Protein AF-A0A497LS64-F1 (afdb_monomer)

Sequence (265 aa):
MMPRNLCGFKYYPGNETEVCILFGLLMPYLGEELKKLGYEGSEIYFDEFRGSFPDCTLIVDGKPLKVEFELYTSNFVEHGHPPEDCDLIICWKQDRPLDKVKVLELYEIVKRMPNIIEKHEPKRSIRTWDIQEFLRFIDEKLPSVEIEMIRRFFENLKKNPNLEIWSARGKLPVLTLHFTKQDFHSLWIEATAKGITAGIAYYNVNVKSPQPYLPEKKIEAIRKFLKEPTKLWHYIKAKNTEELLHKLKKIIEIIEMPTDKLDVC

Radius of gyration: 24.65 Å; Cα contacts (8 Å, |Δi|>4): 422; chains: 1; bounding box: 48×44×66 Å

Foldseek 3Di:
DDPFDPAAAQEADDWQVVLVVLCVVCLVPCQVVVVVVVANSPDWDWPDADCDVLRGWIQGVNDTFRERTGQEPVVCVVVPPDLVSGAEYEYCDYPDDDDRHHYHHCVVVCVVVVSNYNDHHHPAPQDWADPVNQLVVCVVQDDPVLSVVVVVLVVVQVVDPQWDWATDTDSFGKIWIQRNVLRDTFWMWGQDSAHIWIKGAQWDPSDDPTDGSAPVLLVLLLCVVQVDDPDRMDIRDDPHSVRRSVSVVVNVVSRPDDSVPRPPD

Mean predicted aligned error: 10.62 Å

Solvent-accessible surface area (backbone atoms only — not comparable to full-atom values): 15242 Å² total; per-residue (Å²): 130,85,73,88,73,83,69,71,37,70,32,43,71,86,43,36,73,47,33,54,53,50,47,64,76,42,53,95,69,38,28,72,59,35,35,75,74,74,42,80,32,83,40,80,43,81,76,46,79,70,82,46,91,49,27,26,33,34,30,47,69,88,40,82,35,36,26,36,65,26,47,30,48,55,51,50,61,74,73,63,63,65,54,93,68,34,58,32,37,43,22,38,40,76,80,50,94,61,94,77,41,49,74,50,50,46,49,71,55,40,71,79,40,55,66,46,37,76,34,96,43,64,78,64,72,72,39,75,23,46,73,68,58,38,49,50,53,39,66,74,48,46,58,70,71,58,44,52,56,53,50,55,48,55,57,55,46,69,69,38,92,52,43,45,81,40,65,25,75,29,86,49,40,23,38,25,44,32,32,65,87,64,74,33,61,46,39,35,43,34,53,52,79,88,45,63,50,38,33,42,43,51,34,44,78,91,45,92,76,63,45,68,58,55,62,64,72,51,54,50,50,47,35,62,74,69,71,53,79,100,56,58,52,49,70,62,90,56,95,47,58,67,56,38,54,53,51,50,52,54,46,51,51,52,71,71,46,60,76,91,76,58,86,82,125

pLDDT: mean 91.61, std 8.97, range [45.72, 98.38]

Nearest PDB structures (foldseek):
  8q8o-assembly1_A-2  TM=4.575E-01  e=4.240E-01  Pseudomonas aeruginosa UCBPP-PA14
  8q8o-assembly2_B-3  TM=4.071E-01  e=6.838E-01  Pseudomonas aeruginosa UCBPP-PA14
  8p1x-assembly1_AAA  TM=3.073E-01  e=2.629E-01  Staphylococcus epidermidis
  1xjc-assembly1_A  TM=3.752E-01  e=2.005E+00  Geobacillus stearothermophilus
  1i12-assembly2_D  TM=1.896E-01  e=6.240E+00  Saccharomyces cerevisiae

Secondary structure (DSSP, 8-state):
-PPTTSS-BSSB--SHHHHHHHHHHHGGG-HHHHHHTT---S-EEEEEE-SSSS-EEEEETTEEEEEEEEEEHHHHHHTT--GGG-SEEEEEE--S--SSSEEEEHHHHHHT-GGGBSSSSBSS--EEE-HHHHHHHHHHHS-HHHHHHHHHHHHHHHT-TTEEEEEEEESS-EEEEEETTTTEEEEEEEEETTEEEEEEESEETTSSSPEESS-HHHHHHHHHHHT--S-SEEEPP-SSHHHHHHHHHHHHHHHHS-GGG----

Structure (mmCIF, N/CA/C/O backbone):
data_AF-A0A497LS64-F1
#
_entry.id   AF-A0A497LS64-F1
#
loop_
_atom_site.group_PDB
_atom_site.id
_atom_site.type_symbol
_atom_site.label_atom_id
_atom_site.label_alt_id
_atom_site.label_comp_id
_atom_site.label_asym_id
_atom_site.label_entity_id
_atom_site.label_seq_id
_atom_site.pdbx_PDB_ins_code
_atom_site.Cartn_x
_atom_site.Cartn_y
_atom_site.Cartn_z
_atom_site.occupancy
_atom_site.B_iso_or_equiv
_atom_site.auth_seq_id
_atom_site.auth_comp_id
_atom_site.auth_asym_id
_atom_site.auth_atom_id
_atom_site.pdbx_PDB_model_num
ATOM 1 N N . MET A 1 1 ? -10.863 18.512 29.229 1.00 47.97 1 MET A N 1
ATOM 2 C CA . MET A 1 1 ? -10.491 19.24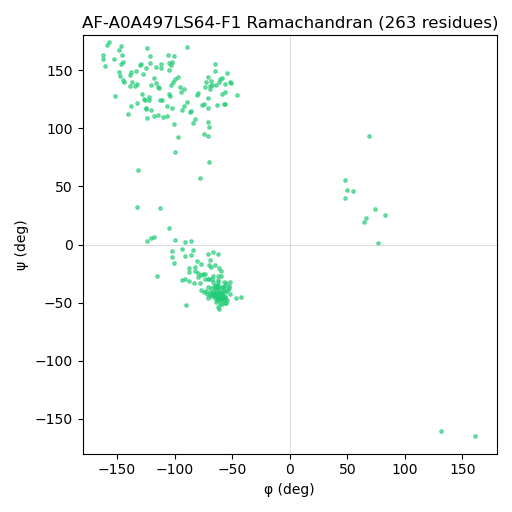1 27.996 1.00 47.97 1 MET A CA 1
ATOM 3 C C . MET A 1 1 ? -9.024 18.939 27.725 1.00 47.97 1 MET A C 1
ATOM 5 O O . MET A 1 1 ? -8.201 19.317 28.547 1.00 47.97 1 MET A O 1
ATOM 9 N N . MET A 1 2 ? -8.703 18.178 26.671 1.00 48.78 2 MET A N 1
ATOM 10 C CA . MET A 1 2 ? -7.306 17.899 26.298 1.00 48.78 2 MET A CA 1
ATOM 11 C C . MET A 1 2 ? -6.580 19.230 26.024 1.00 48.78 2 MET A C 1
ATOM 13 O O . MET A 1 2 ? -7.123 20.055 25.280 1.00 48.78 2 MET A O 1
ATOM 17 N N . PRO A 1 3 ? -5.402 19.485 26.618 1.00 48.69 3 PRO A N 1
ATOM 18 C CA . PRO A 1 3 ? -4.615 20.671 26.300 1.00 48.69 3 PRO A CA 1
ATOM 19 C C . PRO A 1 3 ? -4.234 20.677 24.810 1.00 48.69 3 PRO A C 1
ATOM 21 O O . PRO A 1 3 ? -3.974 19.628 24.222 1.00 48.69 3 PRO A O 1
ATOM 24 N N . ARG A 1 4 ? -4.237 21.861 24.179 1.00 50.50 4 ARG A N 1
ATOM 25 C CA . ARG A 1 4 ? -3.875 22.020 22.759 1.00 50.50 4 ARG A CA 1
ATOM 26 C C . ARG A 1 4 ? -2.460 21.469 22.513 1.00 50.50 4 ARG A C 1
ATOM 28 O O . ARG A 1 4 ? -1.508 21.957 23.109 1.00 50.50 4 ARG A O 1
ATOM 35 N N . ASN A 1 5 ? -2.367 20.486 21.615 1.00 53.84 5 ASN A N 1
ATOM 36 C CA . ASN A 1 5 ? -1.170 19.964 20.940 1.00 53.84 5 ASN A CA 1
ATOM 37 C C . ASN A 1 5 ? 0.057 19.638 21.817 1.00 53.84 5 ASN A C 1
ATOM 39 O O . ASN A 1 5 ? 1.155 20.104 21.524 1.00 53.84 5 ASN A O 1
ATOM 43 N N . LEU A 1 6 ? -0.090 18.797 22.846 1.00 64.69 6 LEU A N 1
ATOM 44 C CA . LEU A 1 6 ? 1.076 18.193 23.520 1.00 64.69 6 LEU A CA 1
ATOM 45 C C . LEU A 1 6 ? 1.493 16.842 22.905 1.00 64.69 6 LEU A C 1
ATOM 47 O O . LEU A 1 6 ? 2.678 16.516 22.915 1.00 64.69 6 LEU A O 1
ATOM 51 N N . CYS A 1 7 ? 0.557 16.071 22.337 1.00 74.06 7 CYS A N 1
ATOM 52 C CA . CYS A 1 7 ? 0.817 14.779 21.690 1.00 74.06 7 CYS A CA 1
ATOM 53 C C . CYS A 1 7 ? -0.327 14.389 20.730 1.00 74.06 7 CYS A C 1
ATOM 55 O O . CYS A 1 7 ? -1.460 14.836 20.901 1.00 74.06 7 CYS A O 1
ATOM 57 N N . GLY A 1 8 ? -0.033 13.581 19.706 1.00 89.38 8 GLY A N 1
ATOM 58 C CA . GLY A 1 8 ? -1.009 13.149 18.700 1.00 89.38 8 GLY A CA 1
ATOM 59 C C . GLY A 1 8 ? -0.352 12.639 17.416 1.00 89.38 8 GLY A C 1
ATOM 60 O O . GLY A 1 8 ? 0.849 12.369 17.374 1.00 89.38 8 GLY A O 1
ATOM 61 N N . PHE A 1 9 ? -1.143 12.525 16.354 1.00 93.00 9 PHE A N 1
ATOM 62 C CA . PHE A 1 9 ? -0.702 12.118 15.024 1.00 93.00 9 PHE A CA 1
ATOM 63 C C . PHE A 1 9 ? -0.522 13.329 14.108 1.00 93.00 9 PHE A C 1
ATOM 65 O O . PHE A 1 9 ? -1.337 14.244 14.098 1.00 93.00 9 PHE A O 1
ATOM 72 N N . LYS A 1 10 ? 0.503 13.311 13.251 1.00 91.81 10 LYS A N 1
ATOM 73 C CA . LYS A 1 10 ? 0.663 14.354 12.224 1.00 91.81 10 LYS A CA 1
ATOM 74 C C . LYS A 1 10 ? -0.335 14.224 11.066 1.00 91.81 10 LYS A C 1
ATOM 76 O O . LYS A 1 10 ? -0.672 15.219 10.448 1.00 91.81 10 LYS A O 1
ATOM 81 N N . TYR A 1 11 ? -0.768 13.005 10.763 1.00 93.38 11 TYR A N 1
ATOM 82 C CA . TYR A 1 11 ? -1.594 12.625 9.611 1.00 93.38 11 TYR A CA 1
ATOM 83 C C . TYR A 1 11 ? -2.524 11.475 10.016 1.00 93.38 11 TYR A C 1
ATOM 85 O O . TYR A 1 11 ? -2.295 10.862 11.061 1.00 93.38 11 TYR A O 1
ATOM 93 N N . TYR A 1 12 ? -3.486 11.097 9.173 1.00 94.56 12 TYR A N 1
ATOM 94 C CA . TYR A 1 12 ? -4.296 9.894 9.405 1.00 94.56 12 TYR A CA 1
ATOM 95 C C . TYR A 1 12 ? -3.446 8.619 9.601 1.00 94.56 12 TYR A C 1
ATOM 97 O O . TYR A 1 12 ? -2.367 8.514 8.995 1.00 94.56 12 TYR A O 1
ATOM 105 N N . PRO A 1 13 ? -3.910 7.650 10.422 1.00 95.12 13 PRO A N 1
ATOM 106 C CA . PRO A 1 13 ? -3.345 6.303 10.454 1.00 95.12 13 PRO A CA 1
ATOM 107 C C . PRO A 1 13 ? -3.288 5.702 9.045 1.00 95.12 13 PRO A C 1
ATOM 109 O O . PRO A 1 13 ? -4.193 5.903 8.236 1.00 95.12 13 PRO A O 1
ATOM 112 N N . GLY A 1 14 ? -2.199 5.007 8.734 1.00 92.31 14 GLY A N 1
ATOM 113 C CA . GLY A 1 14 ? -1.948 4.385 7.433 1.00 92.31 14 GLY A CA 1
ATOM 114 C C . GLY A 1 14 ? -1.661 2.886 7.499 1.00 92.31 14 GLY A C 1
ATOM 115 O O . GLY A 1 14 ? -1.345 2.309 6.463 1.00 92.31 14 GLY A O 1
ATOM 116 N N . ASN A 1 15 ? -1.717 2.278 8.686 1.00 93.06 15 ASN A N 1
ATOM 117 C CA . ASN A 1 15 ? -1.628 0.835 8.932 1.00 93.06 15 ASN A CA 1
ATOM 118 C C . ASN A 1 15 ? -2.256 0.487 10.299 1.00 93.06 15 ASN A C 1
ATOM 120 O O . ASN A 1 15 ? -2.559 1.393 11.076 1.00 93.06 15 ASN A O 1
ATOM 124 N N . GLU A 1 16 ? -2.410 -0.805 10.591 1.00 95.00 16 GLU A N 1
ATOM 125 C CA . GLU A 1 16 ? -2.987 -1.345 11.836 1.00 95.00 16 GLU A CA 1
ATOM 126 C C . GLU A 1 16 ? -2.250 -0.904 13.102 1.00 95.00 16 GLU A C 1
ATOM 128 O O . GLU A 1 16 ? -2.876 -0.434 14.046 1.00 95.00 16 GLU A O 1
ATOM 133 N N . THR A 1 17 ? -0.914 -0.943 13.113 1.00 95.06 17 THR A N 1
ATOM 134 C CA . THR A 1 17 ? -0.117 -0.528 14.283 1.00 95.06 17 THR A CA 1
ATOM 135 C C . THR A 1 17 ? -0.436 0.903 14.718 1.00 95.06 17 THR A C 1
ATOM 137 O O . THR A 1 17 ? -0.506 1.220 15.906 1.00 95.06 17 THR A O 1
ATOM 140 N N . GLU A 1 18 ? -0.645 1.792 13.754 1.00 96.12 18 GLU A N 1
ATOM 141 C CA . GLU A 1 18 ? -1.029 3.172 14.016 1.00 96.12 18 GLU A CA 1
ATOM 142 C C . GLU A 1 18 ? -2.470 3.300 14.529 1.00 96.12 18 GLU A C 1
ATOM 144 O O . GLU A 1 18 ? -2.740 4.208 15.316 1.00 96.12 18 GLU A O 1
ATOM 149 N N . VAL A 1 19 ? -3.374 2.389 14.149 1.00 97.62 19 VAL A N 1
ATOM 150 C CA . VAL A 1 19 ? -4.718 2.278 14.742 1.00 97.62 19 VAL A CA 1
ATOM 151 C C . VAL A 1 19 ? -4.622 1.851 16.205 1.00 97.62 19 VAL A C 1
ATOM 153 O O . VAL A 1 19 ? -5.265 2.483 17.041 1.00 97.62 19 VAL A O 1
ATOM 156 N N . CYS A 1 20 ? -3.764 0.884 16.550 1.00 97.06 20 CYS A N 1
ATOM 157 C CA . CYS A 1 20 ? -3.539 0.472 17.944 1.00 97.06 20 CYS A CA 1
ATOM 158 C C . CYS A 1 20 ? -3.060 1.644 18.817 1.00 97.06 20 CYS A C 1
ATOM 160 O O . CYS A 1 20 ? -3.568 1.870 19.916 1.00 97.06 20 CYS A O 1
ATOM 162 N N . ILE A 1 21 ? -2.102 2.431 18.315 1.00 96.12 21 ILE A N 1
ATOM 163 C CA . ILE A 1 21 ? -1.589 3.618 19.018 1.00 96.12 21 ILE A CA 1
ATOM 164 C C . ILE A 1 21 ? -2.696 4.671 19.176 1.00 96.12 21 ILE A C 1
ATOM 166 O O . ILE A 1 21 ? -2.853 5.246 20.254 1.00 96.12 21 ILE A O 1
ATOM 170 N N . LEU A 1 22 ? -3.474 4.927 18.117 1.00 96.38 22 LEU A N 1
ATOM 171 C CA . LEU A 1 22 ? -4.593 5.867 18.168 1.00 96.38 22 LEU A CA 1
ATOM 172 C C . LEU A 1 22 ? -5.660 5.415 19.171 1.00 96.38 22 LEU A C 1
ATOM 174 O O . LEU A 1 22 ? -6.139 6.239 19.948 1.00 96.38 22 LEU A O 1
ATOM 178 N N . PHE A 1 23 ? -5.997 4.124 19.191 1.00 96.88 23 PHE A N 1
ATOM 179 C CA . PHE A 1 23 ? -6.895 3.545 20.183 1.00 96.88 23 PHE A CA 1
ATOM 180 C C . PHE A 1 23 ? -6.382 3.816 21.594 1.00 96.88 23 PHE A C 1
ATOM 182 O O . PHE A 1 23 ? -7.123 4.387 22.385 1.00 96.88 23 PHE A O 1
ATOM 189 N N . GLY A 1 24 ? -5.109 3.523 21.885 1.00 94.50 24 GLY A N 1
ATOM 190 C CA . GLY A 1 24 ? -4.500 3.792 23.193 1.00 94.50 24 GLY A CA 1
ATOM 191 C C . GLY A 1 24 ? -4.616 5.256 23.637 1.00 94.50 24 GLY A C 1
ATOM 192 O O . GLY A 1 24 ? -4.947 5.530 24.789 1.00 94.50 24 GLY A O 1
ATOM 193 N N . LEU A 1 25 ? -4.422 6.211 22.718 1.00 93.56 25 LEU A N 1
ATOM 194 C CA . LEU A 1 25 ? -4.630 7.643 22.993 1.00 93.56 25 LEU A CA 1
ATOM 195 C C . LEU A 1 25 ? -6.101 7.995 23.258 1.00 93.56 25 LEU A C 1
ATOM 197 O O . LEU A 1 25 ? -6.391 8.927 24.014 1.00 93.56 25 LEU A O 1
ATOM 201 N N . LEU A 1 26 ? -7.021 7.282 22.610 1.00 93.94 26 LEU A N 1
ATOM 202 C CA . LEU A 1 26 ? -8.458 7.506 22.699 1.00 93.94 26 LEU A CA 1
ATOM 203 C C . LEU A 1 26 ? -9.130 6.760 23.851 1.00 93.94 26 LEU A C 1
ATOM 205 O O . LEU A 1 26 ? -10.208 7.192 24.244 1.00 93.94 26 LEU A O 1
ATOM 209 N N . MET A 1 27 ? -8.520 5.707 24.408 1.00 94.00 27 MET A N 1
ATOM 210 C CA . MET A 1 27 ? -9.101 4.836 25.444 1.00 94.00 27 MET A CA 1
ATOM 211 C C . MET A 1 27 ? -9.865 5.581 26.551 1.00 94.00 27 MET A C 1
ATOM 213 O O . MET A 1 27 ? -10.999 5.183 26.826 1.00 94.00 27 MET A O 1
ATOM 217 N N . PRO A 1 28 ? -9.353 6.691 27.132 1.00 91.31 28 PRO A N 1
ATOM 218 C CA . PRO A 1 28 ? -10.069 7.435 28.176 1.00 91.31 28 PRO A CA 1
ATOM 219 C C . PRO A 1 28 ? -11.413 8.048 27.742 1.00 91.31 28 PRO A C 1
ATOM 221 O O . PRO A 1 28 ? -12.136 8.595 28.570 1.00 91.31 28 PRO A O 1
ATOM 224 N N . TYR A 1 29 ? -11.735 8.008 26.449 1.00 91.69 29 TYR A N 1
ATOM 225 C CA . TYR A 1 29 ? -12.891 8.658 25.837 1.00 91.69 29 TYR A CA 1
ATOM 226 C C . TYR A 1 29 ? -13.842 7.682 25.132 1.00 91.69 29 TYR A C 1
ATOM 228 O O . TYR A 1 29 ? -14.777 8.127 24.467 1.00 91.69 29 TYR A O 1
ATOM 236 N N . LEU A 1 30 ? -13.611 6.369 25.241 1.00 94.69 30 LEU A N 1
ATOM 237 C CA . LEU A 1 30 ? -14.347 5.364 24.464 1.00 94.69 30 LEU A CA 1
ATOM 238 C C . LEU A 1 30 ? -15.602 4.823 25.148 1.00 94.69 30 LEU A C 1
ATOM 240 O O . LEU A 1 30 ? -16.382 4.145 24.486 1.00 94.69 30 LEU A O 1
ATOM 244 N N . GLY A 1 31 ? -15.832 5.129 26.428 1.00 94.00 31 GLY A N 1
ATOM 245 C CA . GLY A 1 31 ? -16.934 4.533 27.191 1.00 94.00 31 GLY A CA 1
ATOM 246 C C . GLY A 1 31 ? -18.306 4.712 26.537 1.00 94.00 31 GLY A C 1
ATOM 247 O O . GLY A 1 31 ? -19.021 3.738 26.326 1.00 94.00 31 GLY A O 1
ATOM 248 N N . GLU A 1 32 ? -18.646 5.929 26.104 1.00 94.31 32 GLU A N 1
ATOM 249 C CA . GLU A 1 32 ? -19.922 6.191 25.415 1.00 94.31 32 GLU A CA 1
ATOM 250 C C . GLU A 1 32 ? -20.025 5.516 24.038 1.00 94.31 32 GLU A C 1
ATOM 252 O O . GLU A 1 32 ? -21.122 5.194 23.583 1.00 94.31 32 GLU A O 1
ATOM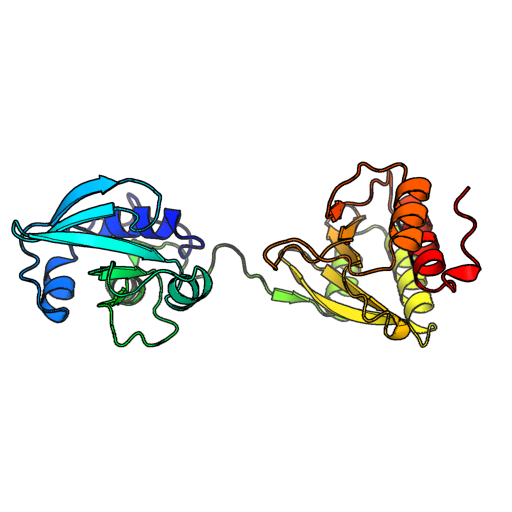 257 N N . GLU A 1 33 ? -18.905 5.263 23.361 1.00 96.06 33 GLU A N 1
ATOM 258 C CA . GLU A 1 33 ? -18.912 4.543 22.084 1.00 96.06 33 GLU A CA 1
ATOM 259 C C . GLU A 1 33 ? -19.088 3.040 22.293 1.00 96.06 33 GLU A C 1
ATOM 261 O O . GLU A 1 33 ? -19.866 2.407 21.583 1.00 96.06 33 GLU A O 1
ATOM 266 N N . LEU A 1 34 ? -18.452 2.479 23.322 1.00 96.00 34 LEU A N 1
ATOM 267 C CA . LEU A 1 34 ? -18.664 1.095 23.735 1.00 96.00 34 LEU A CA 1
ATOM 268 C C . LEU A 1 34 ? -20.109 0.861 24.210 1.00 96.00 34 LEU A C 1
ATOM 270 O O . LEU A 1 34 ? -20.697 -0.163 23.861 1.00 96.00 34 LEU A O 1
ATOM 274 N N . LYS A 1 35 ? -20.731 1.839 24.883 1.00 96.06 35 LYS A N 1
ATOM 275 C CA . LYS A 1 35 ? -22.169 1.813 25.216 1.00 96.06 35 LYS A CA 1
ATOM 276 C C . LYS A 1 35 ? -23.078 1.709 24.011 1.00 96.06 35 LYS A C 1
ATOM 278 O O . LYS A 1 35 ? -24.003 0.899 24.013 1.00 96.06 35 LYS A O 1
ATOM 283 N N . LYS A 1 36 ? -22.793 2.452 22.941 1.00 95.38 36 LYS A N 1
ATOM 284 C CA . LYS A 1 36 ? -23.550 2.339 21.680 1.00 95.38 36 LYS A CA 1
ATOM 285 C C . LYS A 1 36 ? -23.433 0.949 21.053 1.00 95.38 36 LYS A C 1
ATOM 287 O O . LYS A 1 36 ? -24.353 0.516 20.368 1.00 95.38 36 LYS A O 1
ATOM 292 N N . LEU A 1 37 ? -22.334 0.243 21.316 1.00 94.75 37 LEU A N 1
ATOM 293 C CA . LEU A 1 37 ? -22.119 -1.144 20.901 1.00 94.75 37 LEU A CA 1
ATOM 294 C C . LEU A 1 37 ? -22.697 -2.169 21.895 1.00 94.75 37 LEU A C 1
ATOM 296 O O . LEU A 1 37 ? -22.557 -3.373 21.678 1.00 94.75 37 LEU A O 1
ATOM 300 N N . GLY A 1 38 ? -23.363 -1.734 22.968 1.00 94.62 38 GLY A N 1
ATOM 301 C CA . GLY A 1 38 ? -23.994 -2.602 23.966 1.00 94.62 38 GLY A CA 1
ATOM 302 C C . GLY A 1 38 ? -23.051 -3.135 25.049 1.00 94.62 38 GLY A C 1
ATOM 303 O O . GLY A 1 38 ? -23.309 -4.209 25.590 1.00 94.62 38 GLY A O 1
ATOM 304 N N . TYR A 1 39 ? -21.953 -2.433 25.334 1.00 94.19 39 TYR A N 1
ATOM 305 C CA . TYR A 1 39 ? -21.066 -2.677 26.482 1.00 94.19 39 TYR A CA 1
ATOM 306 C C . TYR A 1 39 ? -21.280 -1.595 27.558 1.00 94.19 39 TYR A C 1
ATOM 308 O O . TYR A 1 39 ? -21.825 -0.551 27.243 1.00 94.19 39 TYR A O 1
ATOM 316 N N . GLU A 1 40 ? -20.860 -1.773 28.813 1.00 91.12 40 GLU A N 1
ATOM 317 C CA . GLU A 1 40 ? -21.002 -0.684 29.807 1.00 91.12 40 GLU A CA 1
ATOM 318 C C . GLU A 1 40 ? -19.911 0.395 29.629 1.00 91.12 40 GLU A C 1
ATOM 320 O O . GLU A 1 40 ? -20.170 1.585 29.813 1.00 91.12 40 GLU A O 1
ATOM 325 N N . GLY A 1 41 ? -18.706 0.003 29.204 1.00 90.31 41 GLY A N 1
ATOM 326 C CA . GLY A 1 41 ? -17.606 0.882 28.811 1.00 90.31 41 GLY A CA 1
ATOM 327 C C . GLY A 1 41 ? -17.037 1.748 29.938 1.00 90.31 41 GLY A C 1
ATOM 328 O O . GLY A 1 41 ? -16.419 2.772 29.643 1.00 90.31 41 GLY A O 1
ATOM 329 N N . SER A 1 42 ? -17.269 1.398 31.206 1.00 91.94 42 SER A N 1
ATOM 330 C CA . SER A 1 42 ? -16.816 2.193 32.359 1.00 91.94 42 SER A CA 1
ATOM 331 C C . SER A 1 42 ? -15.362 1.892 32.722 1.00 91.94 42 SER A C 1
ATOM 333 O O . SER A 1 42 ? -14.626 2.790 33.128 1.00 91.94 42 SER A O 1
ATOM 335 N N . GLU A 1 43 ? -14.936 0.648 32.516 1.00 93.88 43 GLU A N 1
ATOM 336 C CA . GLU A 1 43 ? -13.575 0.170 32.738 1.00 93.88 43 GLU A CA 1
ATOM 337 C C . GLU A 1 43 ? -13.051 -0.547 31.490 1.00 93.88 43 GLU A C 1
ATOM 339 O O . GLU A 1 43 ? -13.726 -1.421 30.949 1.00 93.88 43 GLU A O 1
ATOM 344 N N . ILE A 1 44 ? -11.850 -0.183 31.024 1.00 95.50 44 ILE A N 1
ATOM 345 C CA . ILE A 1 44 ? -11.224 -0.761 29.825 1.00 95.50 44 ILE A CA 1
ATOM 346 C C . ILE A 1 44 ? -9.738 -0.996 30.106 1.00 95.50 44 ILE A C 1
ATOM 348 O O . ILE A 1 44 ? -8.991 -0.041 30.334 1.00 95.50 44 ILE A O 1
ATOM 352 N N . TYR A 1 45 ? -9.294 -2.249 30.031 1.00 95.69 45 TYR A N 1
ATOM 353 C CA . TYR A 1 45 ? -7.897 -2.638 30.242 1.00 95.69 45 TYR A CA 1
ATOM 354 C C . TYR A 1 45 ? -7.424 -3.602 29.156 1.00 95.69 45 TYR A C 1
ATOM 356 O O . TYR A 1 45 ? -8.210 -4.392 28.642 1.00 95.69 45 TYR A O 1
ATOM 364 N N . PHE A 1 46 ? -6.135 -3.567 28.821 1.00 95.75 46 PHE A N 1
ATOM 365 C CA . PHE A 1 46 ? -5.512 -4.660 28.074 1.00 95.75 46 PHE A CA 1
ATOM 366 C C . PHE A 1 46 ? -5.198 -5.807 29.036 1.00 95.75 46 PHE A C 1
ATOM 368 O O . PHE A 1 46 ? -4.576 -5.571 30.070 1.00 95.75 46 PHE A O 1
ATOM 375 N N . ASP A 1 47 ? -5.600 -7.022 28.676 1.00 96.62 47 ASP A N 1
ATOM 376 C CA . ASP A 1 47 ? -5.159 -8.253 29.342 1.00 96.62 47 ASP A CA 1
ATOM 377 C C . ASP A 1 47 ? -3.888 -8.788 28.669 1.00 96.62 47 ASP A C 1
ATOM 379 O O . ASP A 1 47 ? -2.847 -8.968 29.296 1.00 96.62 47 ASP A O 1
ATOM 383 N N . GLU A 1 48 ? -3.940 -8.945 27.344 1.00 95.50 48 GLU A N 1
ATOM 384 C CA . GLU A 1 48 ? -2.846 -9.491 26.544 1.00 95.50 48 GLU A CA 1
ATOM 385 C C . GLU A 1 48 ? -2.813 -8.847 25.155 1.00 95.50 48 GLU A C 1
ATOM 387 O O . GLU A 1 48 ? -3.864 -8.579 24.576 1.00 95.50 48 GLU A O 1
ATOM 392 N N . PHE A 1 49 ? -1.614 -8.644 24.596 1.00 94.50 49 PHE A N 1
ATOM 393 C CA . PHE A 1 49 ? -1.405 -8.244 23.201 1.00 94.50 49 PHE A CA 1
ATOM 394 C C . PHE A 1 49 ? -0.484 -9.261 22.515 1.00 94.50 49 PHE A C 1
ATOM 396 O O . PHE A 1 49 ? 0.707 -9.326 22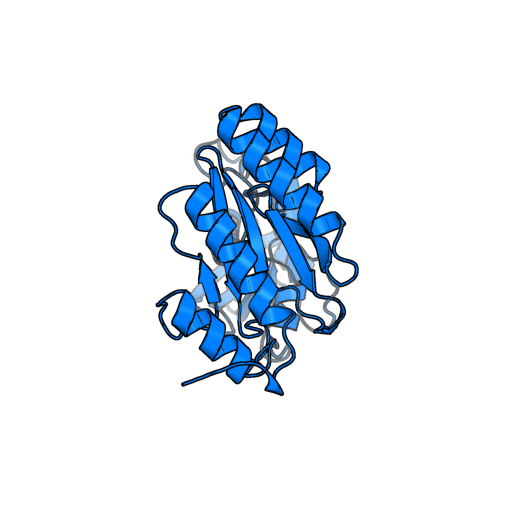.821 1.00 94.50 49 PHE A O 1
ATOM 403 N N . ARG A 1 50 ? -1.038 -10.067 21.605 1.00 89.50 50 ARG A N 1
ATOM 404 C CA . ARG A 1 50 ? -0.338 -11.179 20.941 1.00 89.50 50 ARG A CA 1
ATOM 405 C C . ARG A 1 50 ? 0.285 -10.768 19.612 1.00 89.50 50 ARG A C 1
ATOM 407 O O . ARG A 1 50 ? 1.310 -11.326 19.229 1.00 89.50 50 ARG A O 1
ATOM 414 N N . GLY A 1 51 ? -0.325 -9.805 18.916 1.00 79.44 51 GLY A N 1
ATOM 415 C CA . GLY A 1 51 ? 0.068 -9.431 17.550 1.00 79.44 51 GLY A CA 1
ATOM 416 C C . GLY A 1 51 ? -0.182 -10.543 16.523 1.00 79.44 51 GLY A C 1
ATOM 417 O O . GLY A 1 51 ? 0.502 -10.616 15.504 1.00 79.44 51 GLY A O 1
ATOM 418 N N . SER A 1 52 ? -1.105 -11.453 16.835 1.00 89.38 52 SER A N 1
ATOM 419 C CA . SER A 1 52 ? -1.596 -12.510 15.955 1.00 89.38 52 SER A CA 1
ATOM 420 C C . SER A 1 52 ? -3.078 -12.695 16.228 1.00 89.38 52 SER A C 1
ATOM 422 O O . SER A 1 52 ? -3.428 -12.733 17.404 1.00 89.38 52 SER A O 1
ATOM 424 N N . PHE A 1 53 ? -3.891 -12.905 15.194 1.00 94.19 53 PHE A N 1
ATOM 425 C CA . PHE A 1 53 ? -5.344 -13.018 15.322 1.00 94.19 53 PHE A CA 1
ATOM 426 C C . PHE A 1 53 ? -5.818 -13.936 16.477 1.00 94.19 53 PHE A C 1
ATOM 428 O O . PHE A 1 53 ? -5.416 -15.109 16.525 1.00 94.19 53 PHE A O 1
ATOM 435 N N . PRO A 1 54 ? -6.723 -13.458 17.356 1.00 94.50 54 PRO A N 1
ATOM 436 C CA . PRO A 1 54 ? -7.088 -12.049 17.541 1.00 94.50 54 PRO A CA 1
ATOM 437 C C . PRO A 1 54 ? -5.933 -11.252 18.176 1.00 94.50 54 PRO A C 1
ATOM 439 O O . PRO A 1 54 ? -5.323 -11.725 19.141 1.00 94.50 54 PRO A O 1
ATOM 442 N N . ASP A 1 55 ? -5.657 -10.049 17.669 1.00 96.50 55 ASP A N 1
ATOM 443 C CA . ASP A 1 55 ? -4.529 -9.196 18.072 1.00 96.50 55 ASP A CA 1
ATOM 444 C C . ASP A 1 55 ? -4.344 -9.064 19.583 1.00 96.50 55 ASP A C 1
ATOM 446 O O . ASP A 1 55 ? -3.216 -9.142 20.092 1.00 96.50 55 ASP A O 1
ATOM 450 N N . CYS A 1 56 ? -5.440 -8.827 20.308 1.00 97.06 56 CYS A N 1
ATOM 451 C CA . CYS A 1 56 ? -5.406 -8.633 21.749 1.00 97.06 56 CYS A CA 1
ATOM 452 C C . CYS A 1 56 ? -6.673 -9.134 22.453 1.00 97.06 56 CYS A C 1
ATOM 454 O O . CYS A 1 56 ? -7.699 -9.432 21.842 1.00 97.06 56 CYS A O 1
ATOM 456 N N . THR A 1 57 ? -6.588 -9.220 23.780 1.00 98.00 57 THR A N 1
ATOM 457 C CA . THR A 1 57 ? -7.756 -9.357 24.655 1.00 98.00 57 THR A CA 1
ATOM 458 C C . THR A 1 57 ? -7.903 -8.087 25.485 1.00 98.00 57 THR A C 1
ATOM 460 O O . THR A 1 57 ? -6.968 -7.676 26.179 1.00 98.00 57 THR A O 1
ATOM 463 N N . LEU A 1 58 ? -9.078 -7.459 25.412 1.00 97.31 58 LEU A N 1
ATOM 464 C CA . LEU A 1 58 ? -9.459 -6.342 26.276 1.00 97.31 58 LEU A CA 1
ATOM 465 C C . LEU A 1 58 ? -10.381 -6.833 27.388 1.00 97.31 58 LEU A C 1
ATOM 467 O O . LEU A 1 58 ? -11.296 -7.606 27.131 1.00 97.31 58 LEU A O 1
ATOM 471 N N . ILE A 1 59 ? -10.197 -6.333 28.604 1.00 97.56 59 ILE A N 1
ATOM 472 C CA . ILE A 1 59 ? -11.189 -6.445 29.671 1.00 97.56 59 ILE A CA 1
ATOM 473 C C . ILE A 1 59 ? -12.051 -5.189 29.639 1.00 97.56 59 ILE A C 1
ATOM 475 O O . ILE A 1 59 ? -11.546 -4.095 29.890 1.00 97.56 59 ILE A O 1
ATOM 479 N N . VAL A 1 60 ? -13.339 -5.352 29.344 1.00 96.44 60 VAL A N 1
ATOM 480 C CA . VAL A 1 60 ? -14.344 -4.284 29.395 1.00 96.44 60 VAL A CA 1
ATOM 481 C C . VAL A 1 60 ? -15.338 -4.618 30.501 1.00 96.44 60 VAL A C 1
ATOM 483 O O . VAL A 1 60 ? -16.056 -5.614 30.410 1.00 96.44 60 VAL A O 1
ATOM 486 N N . ASP A 1 61 ? -15.324 -3.830 31.577 1.00 94.25 61 ASP A N 1
ATOM 487 C CA . ASP A 1 61 ? -16.156 -4.027 32.778 1.00 94.25 61 ASP A CA 1
ATOM 488 C C . ASP A 1 61 ? -16.094 -5.470 33.323 1.00 94.25 61 ASP A C 1
ATOM 490 O O . ASP A 1 61 ? -17.106 -6.132 33.571 1.00 94.25 61 ASP A O 1
ATOM 494 N N . GLY A 1 62 ? -14.872 -5.998 33.439 1.00 94.12 62 GLY A N 1
ATOM 495 C CA . GLY A 1 62 ? -14.603 -7.354 33.928 1.00 94.12 62 GLY A CA 1
ATOM 496 C C . GLY A 1 62 ? -14.872 -8.485 32.926 1.00 94.12 62 GLY A C 1
ATOM 497 O O . GLY A 1 62 ? -14.675 -9.648 33.278 1.00 94.12 62 GLY A O 1
ATOM 498 N N . LYS A 1 63 ? -15.298 -8.189 31.689 1.00 96.06 63 LYS A N 1
ATOM 499 C CA . LYS A 1 63 ? -15.534 -9.196 30.640 1.00 96.06 63 LYS A CA 1
ATOM 500 C C . LYS A 1 63 ? -14.418 -9.179 29.591 1.00 96.06 63 LYS A C 1
ATOM 502 O O . LYS A 1 63 ? -14.132 -8.107 29.059 1.00 96.06 63 LYS A O 1
ATOM 507 N N . PRO A 1 64 ? -13.814 -10.333 29.258 1.00 97.12 64 PRO A N 1
ATOM 508 C CA . PRO A 1 64 ? -12.825 -10.409 28.194 1.00 97.12 64 PRO A CA 1
ATOM 509 C C . PRO A 1 64 ? -13.497 -10.298 26.821 1.00 97.12 64 PRO A C 1
ATOM 511 O O . PRO A 1 64 ? -14.514 -10.945 26.576 1.00 97.12 64 PRO A O 1
ATOM 514 N N . LEU A 1 65 ? -12.904 -9.503 25.934 1.00 97.69 65 LEU A N 1
ATOM 515 C CA . LEU A 1 65 ? -13.255 -9.370 24.524 1.00 97.69 65 LEU A CA 1
ATOM 516 C C . LEU A 1 65 ? -12.024 -9.695 23.677 1.00 97.69 65 LEU A C 1
ATOM 518 O O . LEU A 1 65 ? -10.970 -9.083 23.868 1.00 97.69 65 LEU A O 1
ATOM 522 N N . LYS A 1 66 ? -12.167 -10.616 22.724 1.00 97.81 66 LYS A N 1
ATOM 523 C CA . LYS A 1 66 ? -11.190 -10.857 21.658 1.00 97.81 66 LYS A CA 1
ATOM 524 C C . LYS A 1 66 ? -11.289 -9.729 20.636 1.00 97.81 66 LYS A C 1
ATOM 526 O O . LYS A 1 66 ? -12.353 -9.521 20.048 1.00 97.81 66 LYS A O 1
ATOM 531 N N . VAL A 1 67 ? -10.194 -9.011 20.429 1.00 98.06 67 VAL A N 1
ATOM 532 C CA . VAL A 1 67 ? -10.166 -7.802 19.606 1.00 98.06 67 VAL A CA 1
ATOM 533 C C . VAL A 1 67 ? -9.194 -7.955 18.454 1.00 98.06 67 VAL A C 1
ATOM 535 O O . VAL A 1 67 ? -8.073 -8.411 18.659 1.00 98.06 67 VAL A O 1
ATOM 538 N N . GLU A 1 68 ? -9.626 -7.508 17.277 1.00 98.19 68 GLU A N 1
ATOM 539 C CA . GLU A 1 68 ? -8.766 -7.325 16.107 1.00 98.19 68 GLU A CA 1
ATOM 540 C C . GLU A 1 68 ? -8.650 -5.839 15.765 1.00 98.19 68 GLU A C 1
ATOM 542 O O . GLU A 1 68 ? -9.659 -5.119 15.746 1.00 98.19 68 GLU A O 1
ATOM 547 N N . PHE A 1 69 ? -7.434 -5.371 15.492 1.00 98.19 69 PHE A N 1
ATOM 548 C CA . PHE A 1 69 ? -7.205 -4.036 14.963 1.00 98.19 69 PHE A CA 1
ATOM 549 C C . PHE A 1 69 ? -7.098 -4.083 13.452 1.00 98.19 69 PHE A C 1
ATOM 551 O O . PHE A 1 69 ? -6.398 -4.909 12.890 1.00 98.19 69 PHE A O 1
ATOM 558 N N . GLU A 1 70 ? -7.756 -3.139 12.785 1.00 97.69 70 GLU A N 1
ATOM 559 C CA . GLU A 1 70 ? -7.752 -3.087 11.326 1.00 97.69 70 GLU A CA 1
ATOM 560 C C . GLU A 1 70 ? -7.604 -1.659 10.811 1.00 97.69 70 GLU A C 1
ATOM 562 O O . GLU A 1 70 ? -8.133 -0.703 11.386 1.00 97.69 70 GLU A O 1
ATOM 567 N N 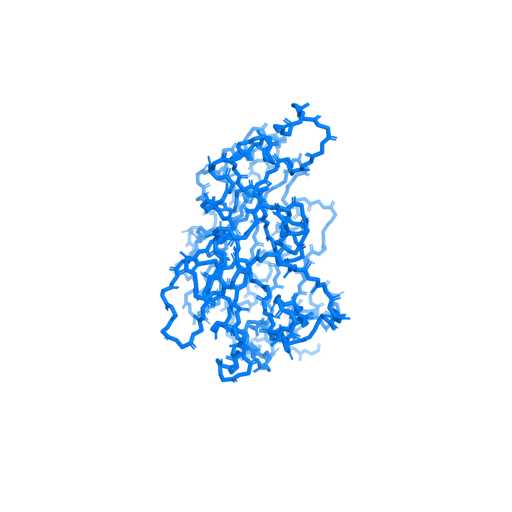. LEU A 1 71 ? -6.918 -1.467 9.681 1.00 96.25 71 LEU A N 1
ATOM 568 C CA . LEU A 1 71 ? -6.959 -0.152 9.030 1.00 96.25 71 LEU A CA 1
ATOM 569 C C . LEU A 1 71 ? -8.361 0.112 8.459 1.00 96.25 71 LEU A C 1
ATOM 571 O O . LEU A 1 71 ? -8.921 1.195 8.643 1.00 96.25 71 LEU A O 1
ATOM 575 N N . TYR A 1 72 ? -8.934 -0.897 7.811 1.00 96.56 72 TYR A N 1
ATOM 576 C CA . TYR A 1 72 ? -10.265 -0.866 7.221 1.00 96.56 72 TYR A CA 1
ATOM 577 C C . TYR A 1 72 ? -10.985 -2.180 7.501 1.00 96.56 72 TYR A C 1
ATOM 579 O O . TYR A 1 72 ? -10.362 -3.233 7.534 1.00 96.56 72 TYR A O 1
ATOM 587 N N . THR A 1 73 ? -12.306 -2.151 7.645 1.00 95.50 73 THR A N 1
ATOM 588 C CA . THR A 1 73 ? -13.100 -3.380 7.815 1.00 95.50 73 THR A CA 1
ATOM 589 C C . THR A 1 73 ? -12.982 -4.364 6.643 1.00 95.50 73 THR A C 1
ATOM 591 O O . THR A 1 73 ? -13.213 -5.557 6.832 1.00 95.50 73 THR A O 1
ATOM 594 N N . SER A 1 74 ? -12.617 -3.906 5.439 1.00 92.25 74 SER A N 1
ATOM 595 C CA . SER A 1 74 ? -12.282 -4.785 4.314 1.00 92.25 74 SER A CA 1
ATOM 596 C C . SER A 1 74 ? -11.075 -5.682 4.596 1.00 92.25 74 SER A C 1
ATOM 598 O O . SER A 1 74 ? -11.109 -6.848 4.208 1.00 92.25 74 SER A O 1
ATOM 600 N N . ASN A 1 75 ? -10.055 -5.172 5.295 1.00 93.38 75 ASN A N 1
ATOM 601 C CA . ASN A 1 75 ? -8.827 -5.906 5.598 1.00 93.38 75 ASN A CA 1
ATOM 602 C C . ASN A 1 75 ? -9.125 -7.168 6.417 1.00 93.38 75 ASN A C 1
ATOM 604 O O . ASN A 1 75 ? -8.657 -8.239 6.049 1.00 93.38 75 ASN A O 1
ATOM 608 N N . PHE A 1 76 ? -10.024 -7.080 7.406 1.00 93.94 76 PHE A N 1
ATOM 609 C CA . PHE A 1 76 ? -10.487 -8.234 8.191 1.00 93.94 76 PHE A CA 1
ATOM 610 C C . PHE A 1 76 ? -10.975 -9.388 7.302 1.00 93.94 76 PHE A C 1
ATOM 612 O O . PHE A 1 76 ? -10.689 -10.565 7.535 1.00 93.94 76 PHE A O 1
ATOM 619 N N . VAL A 1 77 ? -11.723 -9.044 6.247 1.00 90.19 77 VAL A N 1
ATOM 620 C CA . VAL A 1 77 ? -12.257 -10.016 5.286 1.00 90.19 77 VAL A CA 1
ATOM 621 C C . VAL A 1 77 ? -11.159 -10.535 4.359 1.00 90.19 77 VAL A C 1
ATOM 623 O O . VAL A 1 77 ? -11.129 -11.728 4.063 1.00 90.19 77 VAL A O 1
ATOM 626 N N . GLU A 1 78 ? -10.265 -9.660 3.899 1.00 88.25 78 GLU A N 1
ATOM 627 C CA . GLU A 1 78 ? -9.139 -10.008 3.023 1.00 88.25 78 GLU A CA 1
ATOM 628 C C . GLU A 1 78 ? -8.126 -10.931 3.712 1.00 88.25 78 GLU A C 1
ATOM 630 O O . GLU A 1 78 ? -7.619 -11.863 3.085 1.00 88.25 78 GLU A O 1
ATOM 635 N N . HIS A 1 79 ? -7.884 -10.728 5.008 1.00 87.88 79 HIS A N 1
ATOM 636 C CA . HIS A 1 79 ? -7.049 -11.592 5.838 1.00 87.88 79 HIS A CA 1
ATOM 637 C C . HIS A 1 79 ? -7.691 -12.964 6.109 1.00 87.88 79 HIS A C 1
ATOM 639 O O . HIS A 1 79 ? -6.991 -13.922 6.444 1.00 87.88 79 HIS A O 1
ATOM 645 N N . GLY A 1 80 ? -9.007 -13.097 5.908 1.00 90.50 80 GLY A N 1
ATOM 646 C CA . GLY A 1 80 ? -9.735 -14.353 6.088 1.00 90.50 80 GLY A CA 1
ATOM 647 C C . GLY A 1 80 ? -9.947 -14.728 7.554 1.00 90.50 80 GLY A C 1
ATOM 648 O O . GLY A 1 80 ? -9.985 -15.916 7.880 1.00 90.50 80 GLY A O 1
ATOM 649 N N . HIS A 1 81 ? -10.066 -13.734 8.436 1.00 90.25 81 HIS A N 1
ATOM 650 C CA . HIS A 1 81 ? -10.285 -13.957 9.860 1.00 90.25 81 HIS A CA 1
ATOM 651 C C . HIS A 1 81 ? -11.691 -14.515 10.147 1.00 90.25 81 HIS A C 1
ATOM 653 O O . HIS A 1 81 ? -12.673 -14.004 9.600 1.00 90.25 81 HIS A O 1
ATOM 659 N N . PRO A 1 82 ? -11.819 -15.560 10.990 1.00 93.19 82 PRO A N 1
ATOM 660 C CA . PRO A 1 82 ? -13.113 -16.127 11.363 1.00 93.19 82 PRO A CA 1
ATOM 661 C C . PRO A 1 82 ? -13.891 -15.161 12.281 1.00 93.19 82 PRO A C 1
ATOM 663 O O . PRO A 1 82 ? -13.440 -14.884 13.395 1.00 93.19 82 PRO A O 1
ATOM 666 N N . PRO A 1 83 ? -15.069 -14.653 11.862 1.00 93.81 83 PRO A N 1
ATOM 667 C CA . PRO A 1 83 ? -15.876 -13.728 12.665 1.00 93.81 83 PRO A CA 1
ATOM 668 C C . PRO A 1 83 ? -16.269 -14.271 14.044 1.00 93.81 83 PRO A C 1
ATOM 670 O O . PRO A 1 83 ? -16.396 -13.512 14.993 1.00 93.81 83 PRO A O 1
ATOM 673 N N . GLU A 1 84 ? -16.466 -15.583 14.157 1.00 94.50 84 GLU A N 1
ATOM 674 C CA . GLU A 1 84 ? -16.831 -16.282 15.392 1.00 94.50 84 GLU A CA 1
ATOM 675 C C . GLU A 1 84 ? -15.757 -16.242 16.492 1.00 94.50 84 GLU A C 1
ATOM 677 O O . GLU A 1 84 ? -16.073 -16.482 17.656 1.00 94.50 84 GLU A O 1
ATOM 682 N N . ASP A 1 85 ? -14.510 -15.919 16.143 1.00 95.06 85 ASP A N 1
ATOM 683 C CA . ASP A 1 85 ? -13.393 -15.799 17.084 1.00 95.06 85 ASP A CA 1
ATOM 684 C C . ASP A 1 85 ? -13.003 -14.340 17.371 1.00 95.06 85 ASP A C 1
ATOM 686 O O . ASP A 1 85 ? -11.949 -14.090 17.956 1.00 95.06 85 ASP A O 1
ATOM 690 N N . CYS A 1 86 ? -13.854 -13.379 17.002 1.00 97.12 86 CYS A N 1
ATOM 691 C CA . CYS A 1 86 ? -13.639 -11.953 17.226 1.00 97.12 86 CYS A CA 1
ATOM 692 C C . CYS A 1 86 ? -14.899 -11.305 17.820 1.00 97.12 86 CYS A C 1
ATOM 694 O O . CYS A 1 86 ? -15.970 -11.332 17.217 1.00 97.12 86 CYS A O 1
ATOM 696 N N . ASP A 1 87 ? -14.774 -10.690 18.997 1.00 97.25 87 ASP A N 1
ATOM 697 C CA . ASP A 1 87 ? -15.896 -10.028 19.673 1.00 97.25 87 ASP A CA 1
ATOM 698 C C . ASP A 1 87 ? -16.055 -8.565 19.226 1.00 97.25 87 ASP A C 1
ATOM 700 O O . ASP A 1 87 ? -17.161 -8.008 19.218 1.00 97.25 87 ASP A O 1
ATOM 704 N N . LEU A 1 88 ? -14.942 -7.916 18.874 1.00 97.62 88 LEU A N 1
ATOM 705 C CA . LEU A 1 88 ? -14.894 -6.501 18.523 1.00 97.62 88 LEU A CA 1
ATOM 706 C C . LEU A 1 88 ? -13.751 -6.215 17.544 1.00 97.62 88 LEU A C 1
ATOM 708 O O . LEU A 1 88 ? -12.592 -6.487 17.834 1.00 97.62 88 LEU A O 1
ATOM 712 N N . ILE A 1 89 ? -14.071 -5.565 16.428 1.00 98.25 89 ILE A N 1
ATOM 713 C CA . ILE A 1 89 ? -13.073 -4.972 15.535 1.00 98.25 89 ILE A CA 1
ATOM 714 C C . ILE A 1 89 ? -12.894 -3.510 15.919 1.00 98.25 89 ILE A C 1
ATOM 716 O O . ILE A 1 89 ? -13.871 -2.766 16.032 1.00 98.25 89 ILE A O 1
ATOM 720 N N . ILE A 1 90 ? -11.648 -3.077 16.077 1.00 98.38 90 ILE A N 1
ATOM 721 C CA . ILE A 1 90 ? -11.299 -1.672 16.278 1.00 98.38 90 ILE A CA 1
ATOM 722 C C . ILE A 1 90 ? -10.588 -1.189 15.024 1.00 98.38 90 ILE A C 1
ATOM 724 O O . ILE A 1 90 ? -9.450 -1.570 14.760 1.00 98.38 90 ILE A O 1
ATOM 728 N N . CYS A 1 91 ? -11.249 -0.333 14.246 1.00 98.25 91 CYS A N 1
ATOM 729 C CA . CYS A 1 91 ? -10.713 0.106 12.963 1.00 98.25 91 CYS A CA 1
ATOM 730 C C . CYS A 1 91 ? -10.535 1.617 12.862 1.00 98.25 91 CYS A C 1
ATOM 732 O O . CYS A 1 91 ? -11.249 2.389 13.509 1.00 98.25 91 CYS A O 1
ATOM 734 N N . TRP A 1 92 ? -9.631 2.062 11.980 1.00 97.62 92 TRP A N 1
ATOM 735 C CA . TRP A 1 92 ? -9.591 3.479 11.612 1.00 97.62 92 TRP A CA 1
ATOM 736 C C . TRP A 1 92 ? -10.904 3.900 10.955 1.00 97.62 92 TRP A C 1
ATOM 738 O O . TRP A 1 92 ? -11.540 4.828 11.452 1.00 97.62 92 TRP A O 1
ATOM 748 N N . LYS A 1 93 ? -11.324 3.213 9.885 1.00 96.44 93 LYS A N 1
ATOM 749 C CA . LYS A 1 93 ? -12.550 3.539 9.149 1.00 96.44 93 LYS A CA 1
ATOM 750 C C . LYS A 1 93 ? -13.330 2.288 8.759 1.00 96.44 93 LYS A C 1
ATOM 752 O O . LYS A 1 93 ? -12.754 1.343 8.224 1.00 96.44 93 LYS A O 1
ATOM 757 N N . GLN A 1 94 ? -14.647 2.335 8.941 1.00 95.81 94 GLN A N 1
ATOM 758 C CA . GLN A 1 94 ? -15.542 1.305 8.434 1.00 95.81 94 GLN A CA 1
ATOM 759 C C . GLN A 1 94 ? -15.876 1.594 6.964 1.00 95.81 94 GLN A C 1
ATOM 761 O O . GLN A 1 94 ? -16.628 2.508 6.631 1.00 95.81 94 GLN A O 1
ATOM 766 N N . ASP A 1 95 ? -15.274 0.832 6.060 1.00 93.50 95 ASP A N 1
ATOM 767 C CA . ASP A 1 95 ? -15.440 0.954 4.609 1.00 93.50 95 ASP A CA 1
ATOM 768 C C . ASP A 1 95 ? -16.380 -0.107 4.013 1.00 93.50 95 ASP A C 1
ATOM 770 O O . ASP A 1 95 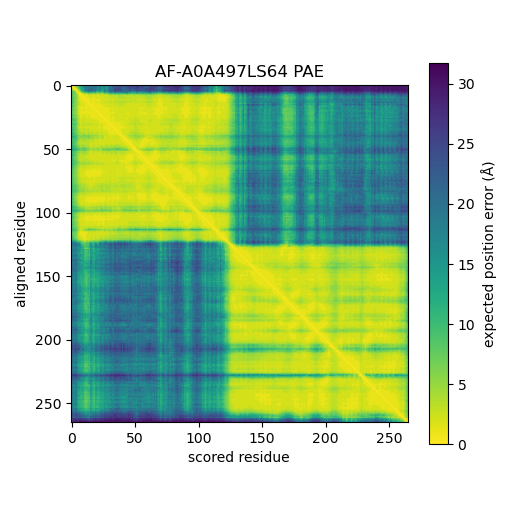? -16.809 0.013 2.863 1.00 93.50 95 ASP A O 1
ATOM 774 N N . ARG A 1 96 ? -16.748 -1.115 4.811 1.00 91.06 96 ARG A N 1
ATOM 775 C CA . ARG A 1 96 ? -17.687 -2.181 4.468 1.00 91.06 96 ARG A CA 1
ATOM 776 C C . ARG A 1 96 ? -18.510 -2.590 5.706 1.00 91.06 96 ARG A C 1
ATOM 778 O O . ARG A 1 96 ? -17.965 -2.673 6.805 1.00 91.06 96 ARG A O 1
ATOM 785 N N . PRO A 1 97 ? -19.817 -2.888 5.569 1.00 91.00 97 PRO A N 1
ATOM 786 C CA . PRO A 1 97 ? -20.601 -3.446 6.671 1.00 91.00 97 PRO A CA 1
ATOM 787 C C . PRO A 1 97 ? -20.159 -4.878 7.023 1.00 91.00 97 PRO A C 1
ATOM 789 O O . PRO A 1 97 ? -19.882 -5.688 6.134 1.00 91.00 97 PRO A O 1
ATOM 792 N N . LEU A 1 98 ? -20.131 -5.189 8.322 1.00 91.00 98 LEU A N 1
ATOM 793 C CA . LEU A 1 98 ? -19.878 -6.524 8.868 1.00 91.00 98 LEU A CA 1
ATOM 794 C C . LEU A 1 98 ? -21.037 -6.905 9.794 1.00 91.00 98 LEU A C 1
ATOM 796 O O . LEU A 1 98 ? -21.265 -6.245 10.801 1.00 91.00 98 LEU A O 1
ATOM 800 N N . ASP A 1 99 ? -21.767 -7.968 9.453 1.00 88.69 99 ASP A N 1
ATOM 801 C CA . ASP A 1 99 ? -23.005 -8.327 10.166 1.00 88.69 99 ASP A CA 1
ATOM 802 C C . ASP A 1 99 ? -22.759 -9.126 11.455 1.00 88.69 99 ASP A C 1
ATOM 804 O O . ASP A 1 99 ? -23.617 -9.178 12.333 1.00 88.69 99 ASP A O 1
ATOM 808 N N . LYS A 1 100 ? -21.607 -9.799 11.556 1.00 91.44 100 LYS A N 1
ATOM 809 C CA . LYS A 1 100 ? -21.332 -10.796 12.606 1.00 91.44 100 LYS A CA 1
ATOM 810 C C . LYS A 1 100 ? -20.479 -10.286 13.766 1.00 91.44 100 LYS A C 1
ATOM 812 O O . LYS A 1 100 ? -20.435 -10.948 14.794 1.00 91.44 100 LYS A O 1
ATOM 817 N N . VAL A 1 101 ? -19.807 -9.148 13.602 1.00 94.38 101 VAL A N 1
ATOM 818 C CA . VAL A 1 101 ? -18.841 -8.622 14.576 1.00 94.38 101 VAL A CA 1
ATOM 819 C C . VAL A 1 101 ? -19.131 -7.148 14.807 1.00 94.38 101 VAL A C 1
ATOM 821 O O . VAL A 1 101 ? -19.419 -6.412 13.862 1.00 94.38 101 VAL A O 1
ATOM 824 N N . LYS A 1 102 ? -19.070 -6.706 16.064 1.00 96.69 102 LYS A N 1
ATOM 825 C CA . LYS A 1 102 ? -19.222 -5.286 16.399 1.00 96.69 102 LYS A CA 1
ATOM 826 C C . LYS A 1 102 ? -17.991 -4.515 15.927 1.00 96.69 102 LYS A C 1
ATOM 828 O O . LYS A 1 102 ? -16.875 -5.018 16.013 1.00 96.69 102 LYS A O 1
ATOM 833 N N . VAL A 1 103 ? -18.191 -3.283 15.469 1.00 97.88 103 VAL A N 1
ATOM 834 C CA . VAL A 1 103 ? -17.116 -2.432 14.943 1.00 97.88 103 VAL A CA 1
ATOM 835 C C . VAL A 1 103 ? -17.060 -1.133 15.737 1.00 97.88 103 VAL A C 1
ATOM 837 O O . VAL A 1 103 ? -18.053 -0.414 15.832 1.00 97.88 103 VAL A O 1
ATOM 840 N N . LEU A 1 104 ? -15.891 -0.824 16.293 1.00 97.88 104 LEU A N 1
ATOM 841 C CA . LEU A 1 104 ? -15.571 0.474 16.873 1.00 97.88 104 LEU A CA 1
ATOM 842 C C . LEU A 1 104 ? -14.734 1.282 15.874 1.00 97.88 104 LEU A C 1
ATOM 844 O O . LEU A 1 104 ? -13.535 1.050 15.712 1.00 97.88 104 LEU A O 1
ATOM 848 N N . GLU A 1 105 ? -15.372 2.246 15.211 1.00 97.75 105 GLU A N 1
ATOM 849 C CA . GLU A 1 105 ? -14.727 3.131 14.237 1.00 97.75 105 GLU A CA 1
ATOM 850 C C . GLU A 1 105 ? -14.093 4.358 14.915 1.00 97.75 105 GLU A C 1
ATOM 852 O O . GLU A 1 105 ? -14.783 5.247 15.423 1.00 97.75 105 GLU A O 1
ATOM 857 N N . LEU A 1 106 ? -12.761 4.453 14.875 1.00 97.88 106 LEU A N 1
ATOM 858 C CA . LEU A 1 106 ? -12.025 5.555 15.503 1.00 97.88 106 LEU A CA 1
ATOM 859 C C . LEU A 1 106 ? -12.149 6.884 14.745 1.00 97.88 106 LEU A C 1
ATOM 861 O O . LEU A 1 106 ? -12.034 7.948 15.360 1.00 97.88 106 LEU A O 1
ATOM 865 N N . TYR A 1 107 ? -12.410 6.862 13.434 1.00 96.31 107 TYR A N 1
ATOM 866 C CA . TYR A 1 107 ? -12.550 8.077 12.625 1.00 96.31 107 TYR A CA 1
ATOM 867 C C . TYR A 1 107 ? -13.664 9.005 13.132 1.00 96.31 107 TYR A C 1
ATOM 869 O O . TYR A 1 107 ? -13.450 10.215 13.255 1.00 96.31 107 TYR A O 1
ATOM 877 N N . GLU A 1 108 ? -14.825 8.458 13.503 1.00 94.56 108 GLU A N 1
ATOM 878 C CA . GLU A 1 108 ? -15.954 9.242 14.025 1.00 94.56 108 GLU A CA 1
ATOM 879 C C . GLU A 1 108 ? -15.657 9.865 15.397 1.00 94.56 108 GLU A C 1
ATOM 881 O O . GLU A 1 108 ? -16.134 10.960 15.713 1.00 94.56 108 GLU A O 1
ATOM 886 N N . ILE A 1 109 ? -14.812 9.217 16.200 1.00 94.44 109 ILE A N 1
ATOM 887 C CA . ILE A 1 109 ? -14.338 9.758 17.478 1.00 94.44 109 ILE A CA 1
ATOM 888 C C . ILE A 1 109 ? -13.370 10.916 17.232 1.00 94.44 109 ILE A C 1
ATOM 890 O O . ILE A 1 109 ? -13.522 11.990 17.817 1.00 94.44 109 ILE A O 1
ATOM 894 N N . VAL A 1 110 ? -12.417 10.735 16.315 1.00 93.69 110 VAL A N 1
ATOM 895 C CA . VAL A 1 110 ? -11.434 11.763 15.946 1.00 93.69 110 VAL A CA 1
ATOM 896 C C . VAL A 1 110 ? -12.095 13.004 15.347 1.00 93.69 110 VAL A C 1
ATOM 898 O O . VAL A 1 110 ? -11.650 14.114 15.637 1.00 93.69 110 VAL A O 1
ATOM 901 N N . LYS A 1 111 ? -13.192 12.873 14.586 1.00 92.12 111 LYS A N 1
ATOM 902 C CA . LYS A 1 111 ? -13.966 14.039 14.109 1.00 92.12 111 LYS A CA 1
ATOM 903 C C . LYS A 1 111 ? -14.426 14.953 15.246 1.00 92.12 111 LYS A C 1
ATOM 905 O O . LYS A 1 111 ? -14.496 16.166 15.068 1.00 92.12 111 LYS A O 1
ATOM 910 N N . ARG A 1 112 ? -14.721 14.382 16.418 1.00 91.50 112 ARG A N 1
ATOM 911 C CA . ARG A 1 112 ? -15.127 15.117 17.628 1.00 91.50 112 ARG A CA 1
ATOM 912 C C . ARG A 1 112 ? -13.928 15.606 18.454 1.00 91.50 112 ARG A C 1
ATOM 914 O O . ARG A 1 112 ? -14.107 16.389 19.383 1.00 91.50 112 ARG A O 1
ATOM 921 N N . MET A 1 113 ? -12.711 15.172 18.114 1.00 87.94 113 MET A N 1
ATOM 922 C CA . MET A 1 113 ? -11.455 15.478 18.807 1.00 87.94 113 MET A CA 1
ATOM 923 C C . MET A 1 113 ? -10.362 15.927 17.820 1.00 87.94 113 MET A C 1
ATOM 925 O O . MET A 1 113 ? -9.327 15.267 17.698 1.00 87.94 113 MET A O 1
ATOM 929 N N . PRO A 1 114 ? -10.545 17.066 17.123 1.00 76.75 114 PRO A N 1
ATOM 930 C CA . PRO A 1 114 ? -9.685 17.455 16.003 1.00 76.75 114 PRO A CA 1
ATOM 931 C C . PRO A 1 114 ? -8.206 17.613 16.385 1.00 76.75 114 PRO A C 1
ATOM 933 O O . PRO A 1 114 ? -7.332 17.370 15.568 1.00 76.75 114 PRO A O 1
ATOM 936 N N . ASN A 1 115 ? -7.896 17.930 17.645 1.00 86.38 115 ASN A N 1
ATOM 937 C CA . ASN A 1 115 ? -6.513 18.132 18.094 1.00 86.38 115 ASN A CA 1
ATOM 938 C C . ASN A 1 115 ? -5.675 16.839 18.174 1.00 86.38 115 ASN A C 1
ATOM 940 O O . ASN A 1 115 ? -4.477 16.918 18.425 1.00 86.38 115 ASN A O 1
ATOM 944 N N . ILE A 1 116 ? -6.277 15.656 17.997 1.00 91.31 116 ILE A N 1
ATOM 945 C CA . ILE A 1 116 ? -5.543 14.378 17.992 1.00 91.31 116 ILE A CA 1
ATOM 946 C C . ILE A 1 116 ? -4.778 14.184 16.678 1.00 91.31 116 ILE A C 1
ATOM 948 O O . ILE A 1 116 ? -3.767 13.481 16.663 1.00 91.31 116 ILE A O 1
ATOM 952 N N . ILE A 1 117 ? -5.231 14.813 15.587 1.00 92.31 117 ILE A N 1
ATOM 953 C CA . ILE A 1 117 ? -4.600 14.729 14.270 1.00 92.31 117 ILE A CA 1
ATOM 954 C C . ILE A 1 117 ? -4.293 16.139 13.755 1.00 92.31 117 ILE A C 1
ATOM 956 O O . ILE A 1 117 ? -5.201 16.910 13.480 1.00 92.31 117 ILE A O 1
ATOM 960 N N . GLU A 1 118 ? -3.013 16.464 13.568 1.00 90.62 118 GLU A N 1
ATOM 961 C CA . GLU A 1 118 ? -2.575 17.788 13.095 1.00 90.62 118 GLU A CA 1
ATOM 962 C C . GLU A 1 118 ? -3.044 18.072 11.660 1.00 90.62 118 GLU A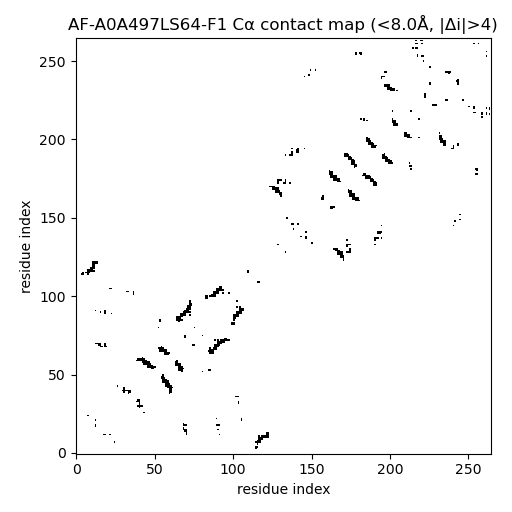 C 1
ATOM 964 O O . GLU A 1 118 ? -3.545 19.156 11.364 1.00 90.62 118 GLU A O 1
ATOM 969 N N . LYS A 1 119 ? -2.886 17.096 10.756 1.00 89.44 119 LYS A N 1
ATOM 970 C CA . LYS A 1 119 ? -3.306 17.197 9.357 1.00 89.44 119 LYS A CA 1
ATOM 971 C C . LYS A 1 119 ? -4.311 16.107 9.030 1.00 89.44 119 LYS A C 1
ATOM 973 O O . LYS A 1 119 ? -3.989 14.920 9.031 1.00 89.44 119 LYS A O 1
ATOM 978 N N . HIS A 1 120 ? -5.531 16.518 8.709 1.00 90.06 120 HIS A N 1
ATOM 979 C CA . HIS A 1 120 ? -6.634 15.626 8.362 1.00 90.06 120 HIS A CA 1
ATOM 980 C C . HIS A 1 120 ? -6.520 15.100 6.919 1.00 90.06 120 HIS A C 1
ATOM 982 O O . HIS A 1 120 ? -7.410 15.288 6.094 1.00 90.06 120 HIS A O 1
ATOM 988 N N . GLU A 1 121 ? -5.399 14.451 6.616 1.00 87.81 121 GLU A N 1
ATOM 989 C CA . GLU A 1 121 ? -5.087 13.856 5.319 1.00 87.81 121 GLU A CA 1
ATOM 990 C C . GLU A 1 121 ? -4.248 12.573 5.501 1.00 87.81 121 GLU A C 1
ATOM 992 O O . GLU A 1 121 ? -3.559 12.419 6.520 1.00 87.81 121 GLU A O 1
ATOM 997 N N . PRO A 1 122 ? -4.274 11.628 4.542 1.00 85.12 122 PRO A N 1
ATOM 998 C CA . PRO A 1 122 ? -3.403 10.455 4.573 1.00 85.12 122 PRO A CA 1
ATOM 999 C C . PRO A 1 122 ? -1.913 10.831 4.582 1.00 85.12 122 PRO A C 1
ATOM 1001 O O . PRO A 1 122 ? -1.485 11.720 3.849 1.00 85.12 122 PRO A O 1
ATOM 1004 N N . LYS A 1 123 ? -1.086 10.071 5.320 1.00 80.62 123 LYS A N 1
ATOM 1005 C CA . LYS A 1 123 ? 0.394 10.217 5.348 1.00 80.62 123 LYS A CA 1
ATOM 1006 C C . LYS A 1 123 ? 1.034 10.223 3.964 1.00 80.62 123 LYS A C 1
ATOM 1008 O O . LYS A 1 123 ? 2.115 10.779 3.765 1.00 80.62 123 LYS A O 1
ATOM 1013 N N . ARG A 1 124 ? 0.421 9.486 3.039 1.00 68.00 124 ARG A N 1
ATOM 1014 C CA . ARG A 1 124 ? 0.900 9.241 1.683 1.00 68.00 124 ARG A CA 1
ATOM 1015 C C . ARG A 1 124 ? -0.319 9.276 0.769 1.00 68.00 124 ARG A C 1
ATOM 1017 O O . ARG A 1 124 ? -1.152 8.379 0.850 1.00 68.00 124 ARG A O 1
ATOM 1024 N N . SER A 1 125 ? -0.432 10.275 -0.105 1.00 59.66 125 SER A N 1
ATOM 1025 C CA . SER A 1 125 ? -1.399 10.197 -1.200 1.00 59.66 125 SER A CA 1
ATOM 1026 C C . SER A 1 125 ? -0.848 9.212 -2.232 1.00 59.66 125 SER A C 1
ATOM 1028 O O . SER A 1 125 ? -0.009 9.564 -3.065 1.00 59.66 125 SER A O 1
ATOM 1030 N N . ILE A 1 126 ? -1.259 7.950 -2.155 1.00 67.25 126 ILE A N 1
ATOM 1031 C CA . ILE A 1 126 ? -1.055 7.036 -3.275 1.00 67.25 126 ILE A CA 1
ATOM 1032 C C . ILE A 1 126 ? -2.014 7.526 -4.355 1.00 67.25 126 ILE A C 1
ATOM 1034 O O . ILE A 1 126 ? -3.222 7.327 -4.261 1.00 67.25 126 ILE A O 1
ATOM 1038 N N . ARG A 1 127 ? -1.477 8.248 -5.336 1.00 81.12 127 ARG A N 1
ATOM 1039 C CA . ARG A 1 127 ? -2.233 8.707 -6.499 1.00 81.12 127 ARG A CA 1
ATOM 1040 C C . ARG A 1 127 ? -1.887 7.844 -7.698 1.00 81.12 127 ARG A C 1
ATOM 1042 O O . ARG A 1 127 ? -0.809 7.253 -7.772 1.00 81.12 127 ARG A O 1
ATOM 1049 N N . THR A 1 128 ? -2.826 7.783 -8.624 1.00 89.81 128 THR A N 1
ATOM 1050 C CA . THR A 1 128 ? -2.601 7.225 -9.951 1.00 89.81 128 THR A CA 1
ATOM 1051 C C . THR A 1 128 ? -1.909 8.296 -10.784 1.00 89.81 128 THR A C 1
ATOM 1053 O O . THR A 1 128 ? -2.371 9.435 -10.800 1.00 89.81 128 THR A O 1
ATOM 1056 N N . TRP A 1 129 ? -0.795 7.952 -11.420 1.00 91.81 129 TRP A N 1
ATOM 1057 C CA . TRP A 1 129 ? -0.055 8.857 -12.294 1.00 91.81 129 TRP A CA 1
ATOM 1058 C C . TRP A 1 129 ? -0.312 8.490 -13.745 1.00 91.81 129 TRP A C 1
ATOM 1060 O O . TRP A 1 129 ? -0.155 7.331 -14.127 1.00 91.81 129 TRP A O 1
ATOM 1070 N N . ASP A 1 130 ? -0.707 9.464 -14.557 1.00 93.44 130 ASP A N 1
ATOM 1071 C CA . ASP A 1 130 ? -0.736 9.295 -16.007 1.00 93.44 130 ASP A CA 1
ATOM 1072 C C . ASP A 1 130 ? 0.603 9.676 -16.661 1.00 93.44 130 ASP A C 1
ATOM 1074 O O . ASP A 1 130 ? 1.512 10.231 -16.035 1.00 93.44 130 ASP A O 1
ATOM 1078 N N . ILE A 1 131 ? 0.738 9.353 -17.950 1.00 94.38 131 ILE A N 1
ATOM 1079 C CA . ILE A 1 131 ? 1.963 9.634 -18.705 1.00 94.38 131 ILE A CA 1
ATOM 1080 C C . ILE A 1 131 ? 2.267 11.135 -18.814 1.00 94.38 131 ILE A C 1
ATOM 1082 O O . ILE A 1 131 ? 3.434 11.513 -18.840 1.00 94.38 131 ILE A O 1
ATOM 1086 N N . GLN A 1 132 ? 1.259 12.006 -18.858 1.00 93.94 132 GLN A N 1
ATOM 1087 C CA . GLN A 1 132 ? 1.465 13.454 -18.955 1.00 93.94 132 GLN A CA 1
ATOM 1088 C C . GLN A 1 132 ? 1.986 14.025 -17.638 1.00 93.94 132 GLN A C 1
ATOM 1090 O O . GLN A 1 132 ? 2.865 14.883 -17.622 1.00 93.94 132 GLN A O 1
ATOM 1095 N N . GLU A 1 133 ? 1.468 13.542 -16.517 1.00 93.62 133 GLU A N 1
ATOM 1096 C CA . GLU A 1 133 ? 1.938 13.889 -15.180 1.00 93.62 133 GLU A CA 1
ATOM 1097 C C . GLU A 1 133 ? 3.355 13.378 -14.924 1.00 93.62 133 GLU A C 1
ATOM 1099 O O . GLU A 1 133 ? 4.189 14.124 -14.412 1.00 93.62 133 GLU A O 1
ATOM 1104 N N . PHE A 1 134 ? 3.649 12.148 -15.347 1.00 95.94 134 PHE A N 1
ATOM 1105 C CA . PHE A 1 134 ? 4.995 11.585 -15.299 1.00 95.94 134 PHE A CA 1
ATOM 1106 C C . PHE A 1 134 ? 5.998 12.429 -16.100 1.00 95.94 134 PHE A C 1
ATOM 1108 O O . PHE A 1 134 ? 7.064 12.776 -15.590 1.00 95.94 134 PHE A O 1
ATOM 1115 N N . LEU A 1 135 ? 5.651 12.801 -17.338 1.00 94.94 135 LEU A N 1
ATOM 1116 C CA . LEU A 1 135 ? 6.522 13.610 -18.193 1.00 94.94 135 LEU A CA 1
ATOM 1117 C C . LEU A 1 135 ? 6.707 15.032 -17.651 1.00 94.94 135 LEU A C 1
ATOM 1119 O O . LEU A 1 135 ? 7.840 15.501 -17.615 1.00 94.94 135 LEU A O 1
ATOM 1123 N N . ARG A 1 136 ? 5.646 15.683 -17.150 1.00 95.06 136 ARG A N 1
ATOM 1124 C CA . ARG A 1 136 ? 5.761 17.000 -16.494 1.00 95.06 136 ARG A CA 1
ATOM 1125 C C . ARG A 1 136 ? 6.706 16.968 -15.303 1.00 95.06 136 ARG A C 1
ATOM 1127 O O . ARG A 1 136 ? 7.540 17.853 -15.160 1.00 95.06 136 ARG A O 1
ATOM 1134 N N . PHE A 1 137 ? 6.605 15.938 -14.465 1.00 94.12 137 PHE A N 1
ATOM 1135 C CA . PHE A 1 137 ? 7.509 15.799 -13.329 1.00 94.12 137 PHE A CA 1
ATOM 1136 C C . PHE A 1 137 ? 8.971 15.700 -13.781 1.00 94.12 137 PHE A C 1
ATOM 1138 O O . PHE A 1 137 ? 9.851 16.298 -13.169 1.00 94.12 137 PHE A O 1
ATOM 1145 N N . ILE A 1 138 ? 9.239 14.960 -14.857 1.00 95.06 138 ILE A N 1
ATOM 1146 C CA . ILE A 1 138 ? 10.585 14.856 -15.425 1.00 95.06 138 ILE A CA 1
ATOM 1147 C C . ILE A 1 138 ? 11.061 16.200 -15.982 1.00 95.06 138 ILE A C 1
ATOM 1149 O O . ILE A 1 138 ? 12.187 16.593 -15.679 1.00 95.06 138 ILE A O 1
ATOM 1153 N N . ASP A 1 139 ? 10.209 16.917 -16.718 1.00 93.75 139 ASP A N 1
ATOM 1154 C CA . ASP A 1 139 ? 10.535 18.236 -17.274 1.00 93.75 139 ASP A CA 1
ATOM 1155 C C . ASP A 1 139 ? 10.924 19.243 -16.181 1.00 93.75 139 ASP A C 1
ATOM 1157 O O . ASP A 1 139 ? 11.813 20.068 -16.374 1.00 93.75 139 ASP A O 1
ATOM 1161 N N . GLU A 1 140 ? 10.278 19.168 -15.015 1.00 93.75 140 GLU A N 1
ATOM 1162 C CA . GLU A 1 140 ? 10.545 20.060 -13.884 1.00 93.75 140 GLU A CA 1
ATOM 1163 C C . GLU A 1 140 ? 11.815 19.714 -13.097 1.00 93.75 140 GLU A C 1
ATOM 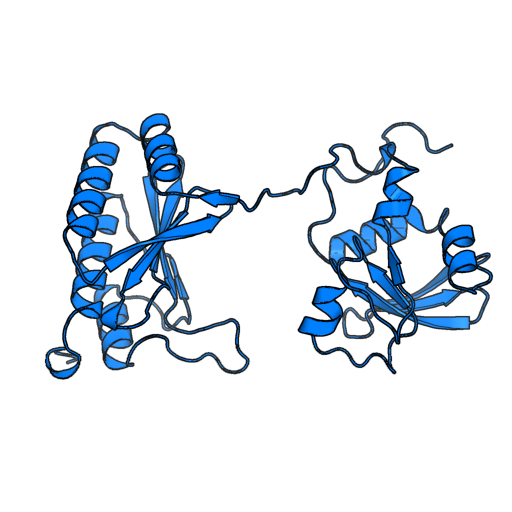1165 O O . GLU A 1 140 ? 12.346 20.573 -12.386 1.00 93.75 140 GLU A O 1
ATOM 1170 N N . LYS A 1 141 ? 12.254 18.449 -13.113 1.00 93.44 141 LYS A N 1
ATOM 1171 C CA . LYS A 1 141 ? 13.260 17.942 -12.162 1.00 93.44 141 LYS A CA 1
ATOM 1172 C C . LYS A 1 141 ? 14.572 17.518 -12.796 1.00 93.44 141 LYS A C 1
ATOM 1174 O O . LYS A 1 141 ? 15.578 17.519 -12.089 1.00 93.44 141 LYS A O 1
ATOM 1179 N N . LEU A 1 142 ? 14.572 17.114 -14.064 1.00 93.69 142 LEU A N 1
ATOM 1180 C CA . LEU A 1 142 ? 15.736 16.489 -14.688 1.00 93.69 142 LEU A CA 1
ATOM 1181 C C . LEU A 1 142 ? 16.469 17.434 -15.655 1.00 93.69 142 LEU A C 1
ATOM 1183 O O . LEU A 1 142 ? 15.875 18.368 -16.188 1.00 93.69 142 LEU A O 1
ATOM 1187 N N . PRO A 1 143 ? 17.767 17.199 -15.918 1.00 92.38 143 PRO A N 1
ATOM 1188 C CA . PRO A 1 143 ? 18.502 17.928 -16.950 1.00 92.38 143 PRO A CA 1
ATOM 1189 C C . PRO A 1 143 ? 17.951 17.648 -18.357 1.00 92.38 143 PRO A C 1
ATOM 1191 O O . PRO A 1 143 ? 17.536 16.526 -18.652 1.00 92.38 143 PRO A O 1
ATOM 1194 N N . SER A 1 144 ? 18.048 18.623 -19.271 1.00 92.19 144 SER A N 1
ATOM 1195 C CA . SER A 1 144 ? 17.512 18.526 -20.644 1.00 92.19 144 SER A CA 1
ATOM 1196 C C . SER A 1 144 ? 17.969 17.281 -21.413 1.00 92.19 144 SER A C 1
ATOM 1198 O O . SER A 1 144 ? 17.188 16.704 -22.165 1.00 92.19 144 SER A O 1
ATOM 1200 N N . VAL A 1 145 ? 19.214 16.836 -21.207 1.00 92.25 145 VAL A N 1
ATOM 1201 C CA . VAL A 1 145 ? 19.754 15.632 -21.862 1.00 92.25 145 VAL A CA 1
ATOM 1202 C C . VAL A 1 145 ? 19.005 14.372 -21.415 1.00 92.25 145 VAL A C 1
ATOM 1204 O O . VAL A 1 145 ? 18.659 13.538 -22.248 1.00 92.25 145 VAL A O 1
ATOM 1207 N N . GLU A 1 146 ? 18.701 14.239 -20.121 1.00 93.50 146 GLU A N 1
ATOM 1208 C CA . GLU A 1 146 ? 17.943 13.092 -19.610 1.00 93.50 146 GLU A CA 1
ATOM 1209 C C . GLU A 1 146 ? 16.486 13.129 -20.071 1.00 93.50 146 GLU A C 1
ATOM 1211 O O . GLU A 1 146 ? 15.944 12.097 -20.472 1.00 93.50 146 GLU A O 1
ATOM 1216 N N . ILE A 1 147 ? 15.875 14.319 -20.071 1.00 95.00 147 ILE A N 1
ATOM 1217 C CA . ILE A 1 147 ? 14.507 14.528 -20.559 1.00 95.00 147 ILE A CA 1
ATOM 1218 C C . ILE A 1 147 ? 14.377 14.013 -21.998 1.00 95.00 147 ILE A C 1
ATOM 1220 O O . ILE A 1 147 ? 13.487 13.210 -22.284 1.00 95.00 147 ILE A O 1
ATOM 1224 N N . GLU A 1 148 ? 15.289 14.411 -22.887 1.00 95.94 148 GLU A N 1
ATOM 1225 C CA . GLU A 1 148 ? 15.272 14.013 -24.299 1.00 95.94 148 GLU A CA 1
ATOM 1226 C C . GLU A 1 148 ? 15.398 12.491 -24.471 1.00 95.94 148 GLU A C 1
ATOM 1228 O O . GLU A 1 148 ? 14.644 11.862 -25.219 1.00 95.94 148 GLU A O 1
ATOM 1233 N N . MET A 1 149 ? 16.311 11.862 -23.724 1.00 96.38 149 MET A N 1
ATOM 1234 C CA . MET A 1 149 ? 16.499 10.409 -23.758 1.00 96.38 149 MET A CA 1
ATOM 1235 C C . MET A 1 149 ? 15.246 9.652 -23.313 1.00 96.38 149 MET A C 1
ATOM 1237 O O . MET A 1 149 ? 14.855 8.669 -23.954 1.00 96.38 149 MET A O 1
ATOM 1241 N N . ILE A 1 150 ? 14.612 10.109 -22.231 1.00 96.81 150 ILE A N 1
ATOM 1242 C CA . ILE A 1 150 ? 13.408 9.486 -21.682 1.00 96.81 150 ILE A CA 1
ATOM 1243 C C . ILE A 1 150 ? 12.221 9.689 -22.633 1.00 96.81 150 ILE A C 1
ATOM 1245 O O . ILE A 1 150 ? 11.506 8.730 -22.928 1.00 96.81 150 ILE A O 1
ATOM 1249 N N . ARG A 1 151 ? 12.041 10.895 -23.186 1.00 96.25 151 ARG A N 1
ATOM 1250 C CA . ARG A 1 151 ? 10.985 11.191 -24.169 1.00 96.25 151 ARG A CA 1
ATOM 1251 C C . ARG A 1 151 ? 11.113 10.318 -25.405 1.00 96.25 151 ARG A C 1
ATOM 1253 O O . ARG A 1 151 ? 10.168 9.607 -25.745 1.00 96.25 151 ARG A O 1
ATOM 1260 N N . ARG A 1 152 ? 12.307 10.266 -26.000 1.00 97.06 152 ARG A N 1
ATOM 1261 C CA . ARG A 1 152 ? 12.585 9.410 -27.157 1.00 97.06 152 ARG A CA 1
ATOM 1262 C C . ARG A 1 152 ? 12.330 7.935 -26.850 1.00 97.06 152 ARG A C 1
ATOM 1264 O O . ARG A 1 152 ? 11.867 7.194 -27.717 1.00 97.06 152 ARG A O 1
ATOM 1271 N N . PHE A 1 153 ? 12.636 7.474 -25.637 1.00 97.44 153 PHE A N 1
ATOM 1272 C CA . PHE A 1 153 ? 12.310 6.111 -25.225 1.00 97.44 153 PHE A CA 1
ATOM 1273 C C . PHE A 1 153 ? 10.794 5.870 -25.236 1.00 97.44 153 PHE A C 1
ATOM 1275 O O . PHE A 1 153 ? 10.346 4.966 -25.940 1.00 97.44 153 PHE A O 1
ATOM 1282 N N . PHE A 1 154 ? 10.003 6.705 -24.557 1.00 96.69 154 PHE A N 1
ATOM 1283 C CA . PHE A 1 154 ? 8.542 6.562 -24.520 1.00 96.69 154 PHE A CA 1
ATOM 1284 C C . PHE A 1 154 ? 7.873 6.735 -25.891 1.00 96.69 154 PHE A C 1
ATOM 1286 O O . PHE A 1 154 ? 6.901 6.045 -26.189 1.00 96.69 154 PHE A O 1
ATOM 1293 N N . GLU A 1 155 ? 8.389 7.605 -26.757 1.00 96.12 155 GLU A N 1
ATOM 1294 C CA . GLU A 1 155 ? 7.915 7.727 -28.141 1.00 96.12 155 GLU A CA 1
ATOM 1295 C C . GLU A 1 155 ? 8.134 6.449 -28.948 1.00 96.12 155 GLU A C 1
ATOM 1297 O O . GLU A 1 155 ? 7.281 6.074 -29.749 1.00 96.12 155 GLU A O 1
ATOM 1302 N N . ASN A 1 156 ? 9.258 5.760 -28.740 1.00 96.38 156 ASN A N 1
ATOM 1303 C CA . ASN A 1 156 ? 9.501 4.475 -29.390 1.00 96.38 156 ASN A CA 1
ATOM 1304 C C . ASN A 1 156 ? 8.607 3.372 -28.820 1.00 96.38 156 ASN A C 1
ATOM 1306 O O . ASN A 1 156 ? 8.121 2.553 -29.593 1.00 96.38 156 ASN A O 1
ATOM 1310 N N . LEU A 1 157 ? 8.335 3.382 -27.510 1.00 95.62 157 LEU A N 1
ATOM 1311 C CA . LEU A 1 157 ? 7.375 2.458 -26.900 1.00 95.62 157 LEU A CA 1
ATOM 1312 C C . LEU A 1 157 ? 5.983 2.597 -27.525 1.00 95.62 157 LEU A C 1
ATOM 1314 O O . LEU A 1 157 ? 5.391 1.597 -27.906 1.00 95.62 157 LEU A O 1
ATOM 1318 N N . LYS A 1 158 ? 5.502 3.831 -27.722 1.00 94.19 158 LYS A N 1
ATOM 1319 C CA . LYS A 1 158 ? 4.191 4.106 -28.340 1.00 94.19 158 LYS A CA 1
ATOM 1320 C C . LYS A 1 158 ? 4.053 3.606 -29.782 1.00 94.19 158 LYS A C 1
ATOM 1322 O O . LYS A 1 158 ? 2.936 3.471 -30.266 1.00 94.19 158 LYS A O 1
ATOM 1327 N N . LYS A 1 159 ? 5.163 3.369 -30.487 1.00 95.56 159 LYS A N 1
ATOM 1328 C CA . LYS A 1 159 ? 5.152 2.815 -31.853 1.00 95.56 159 LYS A CA 1
ATOM 1329 C C . LYS A 1 159 ? 4.974 1.298 -31.866 1.00 95.56 159 LYS A C 1
ATOM 1331 O O . LYS A 1 159 ? 4.731 0.737 -32.931 1.00 95.56 159 LYS A O 1
ATOM 1336 N N . ASN A 1 160 ? 5.134 0.633 -30.724 1.00 94.06 160 ASN A N 1
ATOM 1337 C CA . ASN A 1 160 ? 4.993 -0.807 -30.623 1.00 94.06 160 ASN A CA 1
ATOM 1338 C C . ASN A 1 160 ? 3.517 -1.186 -30.394 1.00 94.06 160 ASN A C 1
ATOM 1340 O O . ASN A 1 160 ? 2.983 -0.881 -29.331 1.00 94.06 160 ASN A O 1
ATOM 1344 N N . PRO A 1 161 ? 2.858 -1.890 -31.336 1.00 93.75 161 PRO A N 1
ATOM 1345 C CA . PRO A 1 161 ? 1.443 -2.239 -31.207 1.00 93.75 161 PRO A CA 1
ATOM 1346 C C . PRO A 1 161 ? 1.157 -3.276 -30.111 1.00 93.75 161 PRO A C 1
ATOM 1348 O O . PRO A 1 161 ? -0.000 -3.472 -29.764 1.00 93.75 161 PRO A O 1
ATOM 1351 N N . ASN A 1 162 ? 2.178 -3.961 -29.583 1.00 93.81 162 ASN A N 1
ATOM 1352 C CA . ASN A 1 162 ? 1.996 -4.957 -28.525 1.00 93.81 162 ASN A CA 1
ATOM 1353 C C . ASN A 1 162 ? 2.189 -4.372 -27.121 1.00 93.81 162 ASN A C 1
ATOM 1355 O O . ASN A 1 162 ? 2.038 -5.112 -26.147 1.00 93.81 162 ASN A O 1
ATOM 1359 N N . LEU A 1 163 ? 2.560 -3.094 -27.010 1.00 95.56 163 LEU A N 1
ATOM 1360 C CA . LEU A 1 163 ? 2.952 -2.478 -25.753 1.00 95.56 163 LEU A CA 1
ATOM 1361 C C . LEU A 1 163 ? 2.123 -1.226 -25.483 1.00 95.56 163 LEU A C 1
ATOM 1363 O O . LEU A 1 163 ? 2.110 -0.272 -26.255 1.00 95.56 163 LEU A O 1
ATOM 1367 N N . GLU A 1 164 ? 1.485 -1.218 -24.324 1.00 95.81 164 GLU A N 1
ATOM 1368 C CA . GLU A 1 164 ? 0.748 -0.081 -23.798 1.00 95.81 164 GLU A CA 1
ATOM 1369 C C . GLU A 1 164 ? 1.456 0.481 -22.566 1.00 95.81 164 GLU A C 1
ATOM 1371 O O . GLU A 1 164 ? 2.147 -0.226 -21.831 1.00 95.81 164 GLU A O 1
ATOM 1376 N N . ILE A 1 165 ? 1.283 1.779 -22.329 1.00 96.81 165 ILE A N 1
ATOM 1377 C CA . ILE A 1 165 ? 1.802 2.446 -21.135 1.00 96.81 165 ILE A CA 1
ATOM 1378 C C . ILE A 1 165 ? 0.612 2.737 -20.237 1.00 96.81 165 ILE A C 1
ATOM 1380 O O . ILE A 1 165 ? -0.233 3.569 -20.566 1.00 96.81 165 ILE A O 1
ATOM 1384 N N . TRP A 1 166 ? 0.545 2.037 -19.115 1.00 95.31 166 TRP A N 1
ATOM 1385 C CA . TRP A 1 166 ? -0.542 2.146 -18.159 1.00 95.31 166 TRP A CA 1
ATOM 1386 C C . TRP A 1 166 ? -0.179 3.081 -17.016 1.00 95.31 166 TRP A C 1
ATOM 1388 O O . TRP A 1 166 ? 0.962 3.119 -16.537 1.00 95.31 166 TRP A O 1
ATOM 1398 N N . SER A 1 167 ? -1.187 3.816 -16.554 1.00 93.50 167 SER A N 1
ATOM 1399 C CA . SER A 1 167 ? -1.105 4.568 -15.313 1.00 93.50 167 SER A CA 1
ATOM 1400 C C . SER A 1 167 ? -0.874 3.627 -14.139 1.00 93.50 167 SER A C 1
ATOM 1402 O O . SER A 1 167 ? -1.496 2.569 -14.051 1.00 93.50 167 SER A O 1
ATOM 1404 N N . ALA A 1 168 ? -0.018 4.030 -13.206 1.00 91.88 168 ALA A N 1
ATOM 1405 C CA . ALA A 1 168 ? 0.267 3.233 -12.024 1.00 91.88 168 ALA A CA 1
ATOM 1406 C C . ALA A 1 168 ? 0.149 4.058 -10.744 1.00 91.88 168 ALA A C 1
ATOM 1408 O O . ALA A 1 168 ? 0.258 5.288 -10.732 1.00 91.88 168 ALA A O 1
ATOM 1409 N N . ARG A 1 169 ? -0.139 3.352 -9.651 1.00 89.62 169 ARG A N 1
ATOM 1410 C CA . ARG A 1 169 ? -0.286 3.936 -8.322 1.00 89.62 169 ARG A CA 1
ATOM 1411 C C . ARG A 1 169 ? 1.067 3.955 -7.632 1.00 89.62 169 ARG A C 1
ATOM 1413 O O . ARG A 1 169 ? 1.683 2.910 -7.452 1.00 89.62 169 ARG A O 1
ATOM 1420 N N . GLY A 1 170 ? 1.512 5.134 -7.216 1.00 87.75 170 GLY A N 1
ATOM 1421 C CA . GLY A 1 170 ? 2.808 5.281 -6.564 1.00 87.75 170 GLY A CA 1
ATOM 1422 C C . GLY A 1 170 ? 2.939 6.579 -5.790 1.00 87.75 170 GLY A C 1
ATOM 1423 O O . GLY A 1 170 ? 2.205 7.545 -6.009 1.00 87.75 170 GLY A O 1
ATOM 1424 N N . LYS A 1 171 ? 3.894 6.594 -4.856 1.00 86.50 171 LYS A N 1
ATOM 1425 C CA . LYS A 1 171 ? 4.276 7.810 -4.125 1.00 86.50 171 LYS A CA 1
ATOM 1426 C C . LYS A 1 171 ? 4.943 8.817 -5.063 1.00 86.50 171 LYS A C 1
ATOM 1428 O O . LYS A 1 171 ? 4.708 10.016 -4.948 1.00 86.50 171 LYS A O 1
ATOM 1433 N N . LEU A 1 172 ? 5.801 8.316 -5.943 1.00 91.00 172 LEU A N 1
ATOM 1434 C CA . LEU A 1 172 ? 6.420 9.067 -7.023 1.00 91.00 172 LEU A CA 1
ATOM 1435 C C . LEU A 1 172 ? 5.694 8.762 -8.338 1.00 91.00 172 LEU A C 1
ATOM 1437 O O . LEU A 1 172 ? 4.984 7.752 -8.404 1.00 91.00 172 LEU A O 1
ATOM 1441 N N . PRO A 1 173 ? 5.855 9.610 -9.370 1.00 94.88 173 PRO A N 1
ATOM 1442 C CA . PRO A 1 173 ? 5.314 9.318 -10.683 1.00 94.88 173 PRO A CA 1
ATOM 1443 C C . PRO A 1 173 ? 5.823 7.983 -11.187 1.00 94.88 173 PRO A C 1
ATOM 1445 O O . PRO A 1 173 ? 7.026 7.780 -11.325 1.00 94.88 173 PRO A O 1
ATOM 1448 N N . VAL A 1 174 ? 4.897 7.076 -11.462 1.00 96.44 174 VAL A N 1
ATOM 1449 C CA . VAL A 1 174 ? 5.200 5.719 -11.897 1.00 96.44 174 VAL A CA 1
ATOM 1450 C C . VAL A 1 174 ? 4.270 5.331 -13.032 1.00 96.44 174 VAL A C 1
ATOM 1452 O O . VAL A 1 174 ? 3.081 5.646 -13.019 1.00 96.44 174 VAL A O 1
ATOM 1455 N N . LEU A 1 175 ? 4.832 4.644 -14.016 1.00 97.56 175 LEU A N 1
ATOM 1456 C CA . LEU A 1 175 ? 4.121 4.067 -15.147 1.00 97.56 175 LEU A CA 1
ATOM 1457 C C . LEU A 1 175 ? 4.438 2.581 -15.218 1.00 97.56 175 LEU A C 1
ATOM 1459 O O . LEU A 1 175 ? 5.516 2.144 -14.817 1.00 97.56 175 LEU A O 1
ATOM 1463 N N . THR A 1 176 ? 3.504 1.808 -15.751 1.00 96.88 176 THR A N 1
ATOM 1464 C CA . THR A 1 176 ? 3.675 0.373 -15.977 1.00 96.88 176 THR A CA 1
ATOM 1465 C C . THR A 1 176 ? 3.624 0.080 -17.467 1.00 96.88 176 THR A C 1
ATOM 1467 O O . THR A 1 176 ? 2.817 0.663 -18.187 1.00 96.88 176 THR A O 1
ATOM 1470 N N . LEU A 1 177 ? 4.497 -0.805 -17.942 1.00 97.19 177 LEU A N 1
ATOM 1471 C CA . LEU A 1 177 ? 4.468 -1.285 -19.319 1.00 97.19 177 LEU A CA 1
ATOM 1472 C C . LEU A 1 177 ? 3.609 -2.545 -19.382 1.00 97.19 177 LEU A C 1
ATOM 1474 O O . LEU A 1 177 ? 3.926 -3.537 -18.725 1.00 97.19 177 LEU A O 1
ATOM 1478 N N . HIS A 1 178 ? 2.537 -2.489 -20.165 1.00 95.81 178 HIS A N 1
ATOM 1479 C CA . HIS A 1 178 ? 1.631 -3.603 -20.397 1.00 95.81 178 HIS A CA 1
ATOM 1480 C C . HIS A 1 178 ? 1.908 -4.235 -21.763 1.00 95.81 178 HIS A C 1
ATOM 1482 O O . HIS A 1 178 ? 1.774 -3.599 -22.806 1.00 95.81 178 HIS A O 1
ATOM 1488 N N . PHE A 1 179 ? 2.304 -5.501 -21.748 1.00 96.06 179 PHE A N 1
ATOM 1489 C CA . PHE A 1 179 ? 2.599 -6.311 -22.919 1.00 96.06 179 PHE A CA 1
ATOM 1490 C C . PHE A 1 179 ? 1.373 -7.154 -23.259 1.00 96.06 179 PHE A C 1
ATOM 1492 O O . PHE A 1 179 ? 1.200 -8.266 -22.758 1.00 96.06 179 PHE A O 1
ATOM 1499 N N . THR A 1 180 ? 0.536 -6.613 -24.138 1.00 92.25 180 THR A N 1
ATOM 1500 C CA . THR A 1 180 ? -0.794 -7.139 -24.493 1.00 92.25 180 THR A CA 1
ATOM 1501 C C . THR A 1 180 ? -0.787 -8.610 -24.919 1.00 92.25 180 THR A C 1
ATOM 1503 O O . THR A 1 180 ? -1.684 -9.366 -24.565 1.00 92.25 180 THR A O 1
ATOM 1506 N N . LYS A 1 181 ? 0.246 -9.059 -25.645 1.00 90.69 181 LYS A N 1
ATOM 1507 C CA . LYS A 1 181 ? 0.367 -10.454 -26.105 1.00 90.69 181 LYS A CA 1
ATOM 1508 C C . LYS A 1 181 ? 0.656 -11.454 -24.991 1.00 90.69 181 LYS A C 1
ATOM 1510 O O . LYS A 1 181 ? 0.354 -12.633 -25.149 1.00 90.69 181 LYS A O 1
ATOM 1515 N N . GLN A 1 182 ? 1.332 -11.017 -23.935 1.00 89.88 182 GLN A N 1
ATOM 1516 C CA . GLN A 1 182 ? 1.732 -11.866 -22.815 1.00 89.88 182 GLN A CA 1
ATOM 1517 C C . GLN A 1 182 ? 0.823 -11.677 -21.599 1.00 89.88 182 GLN A C 1
ATOM 1519 O O . GLN A 1 182 ? 1.019 -12.388 -20.621 1.00 89.88 182 GLN A O 1
ATOM 1524 N N . ASP A 1 183 ? -0.107 -10.716 -21.652 1.00 89.19 183 ASP A N 1
ATOM 1525 C CA . ASP A 1 183 ? -0.850 -10.217 -20.490 1.00 89.19 183 ASP A CA 1
ATOM 1526 C C . ASP A 1 183 ? 0.090 -9.905 -19.308 1.00 89.19 183 ASP A C 1
ATOM 1528 O O . ASP A 1 183 ? -0.143 -10.236 -18.147 1.00 89.19 183 ASP A O 1
ATOM 1532 N N . PHE A 1 184 ? 1.250 -9.320 -19.631 1.00 92.44 184 PHE A N 1
ATOM 1533 C CA . PHE A 1 184 ? 2.298 -9.024 -18.661 1.00 92.44 184 PHE A CA 1
ATOM 1534 C C . PHE A 1 184 ? 2.347 -7.527 -18.391 1.00 92.44 184 PHE A C 1
ATOM 1536 O O . PHE A 1 184 ? 2.639 -6.742 -19.285 1.00 92.44 184 PHE A O 1
ATOM 1543 N N . HIS A 1 185 ? 2.114 -7.124 -17.147 1.00 91.31 185 HIS A N 1
ATOM 1544 C CA . HIS A 1 185 ? 2.093 -5.717 -16.734 1.00 91.31 185 HIS A CA 1
ATOM 1545 C C . HIS A 1 185 ? 2.922 -5.484 -15.460 1.00 91.31 185 HIS A C 1
ATOM 1547 O O . HIS A 1 185 ? 2.579 -4.666 -14.613 1.00 91.31 185 HIS A O 1
ATOM 1553 N N . SER A 1 186 ? 4.000 -6.245 -15.265 1.00 92.56 186 SER A N 1
ATOM 1554 C CA . SER A 1 186 ? 4.813 -6.181 -14.040 1.00 92.56 186 SER A CA 1
ATOM 1555 C C . SER A 1 186 ? 6.223 -5.633 -14.277 1.00 92.56 186 SER A C 1
ATOM 1557 O O . SER A 1 186 ? 7.164 -5.999 -13.577 1.00 92.56 186 SER A O 1
ATOM 1559 N N . LEU A 1 187 ? 6.369 -4.736 -15.257 1.00 96.56 187 LEU A N 1
ATOM 1560 C CA . LEU A 1 187 ? 7.569 -3.934 -15.509 1.00 96.56 187 LEU A CA 1
ATOM 1561 C C . LEU A 1 187 ? 7.207 -2.453 -15.356 1.00 96.56 187 LEU A C 1
ATOM 1563 O O . LEU A 1 187 ? 6.468 -1.912 -16.179 1.00 96.56 187 LEU A O 1
ATOM 1567 N N . TRP A 1 188 ? 7.708 -1.799 -14.309 1.00 97.38 188 TRP A N 1
ATOM 1568 C CA . TRP A 1 188 ? 7.368 -0.408 -13.995 1.00 97.38 188 TRP A CA 1
ATOM 1569 C C . TRP A 1 188 ? 8.579 0.515 -14.076 1.00 97.38 188 TRP A C 1
ATOM 1571 O O . TRP A 1 188 ? 9.718 0.098 -13.863 1.00 97.38 188 TRP A O 1
ATOM 1581 N N . ILE A 1 189 ? 8.312 1.787 -14.359 1.00 98.19 189 ILE A N 1
ATOM 1582 C CA . ILE A 1 189 ? 9.295 2.868 -14.426 1.00 98.19 189 ILE A CA 1
ATOM 1583 C C . ILE A 1 189 ? 8.815 3.984 -13.505 1.00 98.19 189 ILE A C 1
ATOM 1585 O O . ILE A 1 189 ? 7.695 4.466 -13.650 1.00 98.19 189 ILE A O 1
ATOM 1589 N N . GLU A 1 190 ? 9.660 4.395 -12.568 1.00 97.06 190 GLU A N 1
ATOM 1590 C CA . GLU A 1 190 ? 9.387 5.446 -11.590 1.00 97.06 190 GLU A CA 1
ATOM 1591 C C . GLU A 1 190 ? 10.323 6.641 -11.827 1.00 97.06 190 GLU A C 1
ATOM 1593 O O . GLU A 1 190 ? 11.524 6.478 -12.046 1.00 97.06 190 GLU A O 1
ATOM 1598 N N . ALA A 1 191 ? 9.782 7.857 -11.791 1.00 96.00 191 ALA A N 1
ATOM 1599 C CA . ALA A 1 191 ? 10.548 9.091 -11.889 1.00 96.00 191 ALA A CA 1
ATOM 1600 C C . ALA A 1 191 ? 10.942 9.594 -10.498 1.00 96.00 191 ALA A C 1
ATOM 1602 O O . ALA A 1 191 ? 10.127 9.684 -9.582 1.00 96.00 191 ALA A O 1
ATOM 1603 N N . THR A 1 192 ? 12.202 9.985 -10.347 1.00 93.12 192 THR A N 1
ATOM 1604 C CA . THR A 1 192 ? 12.754 10.553 -9.115 1.00 93.12 192 THR A CA 1
ATOM 1605 C C . THR A 1 192 ? 13.370 11.918 -9.403 1.00 93.12 192 THR A C 1
ATOM 1607 O O . THR A 1 192 ? 13.597 12.284 -10.551 1.00 93.12 192 THR A O 1
ATOM 1610 N N . ALA A 1 193 ? 13.723 12.668 -8.359 1.00 88.62 193 ALA A N 1
ATOM 1611 C CA . ALA A 1 193 ? 14.444 13.933 -8.525 1.00 88.62 193 ALA A CA 1
ATOM 1612 C C . ALA A 1 193 ? 15.882 13.773 -9.076 1.00 88.62 193 ALA A C 1
ATOM 1614 O O . ALA A 1 193 ? 16.549 14.774 -9.303 1.00 88.62 193 ALA A O 1
ATOM 1615 N N . LYS A 1 194 ? 16.386 12.539 -9.233 1.00 87.69 194 LYS A N 1
ATOM 1616 C CA . LYS A 1 194 ? 17.761 12.238 -9.672 1.00 87.69 194 LYS A CA 1
ATOM 1617 C C . LYS A 1 194 ? 17.830 11.458 -10.993 1.00 87.69 194 LYS A C 1
ATOM 1619 O O . LYS A 1 194 ? 18.901 10.979 -11.341 1.00 87.69 194 LYS A O 1
ATOM 1624 N N . GLY A 1 195 ? 16.698 11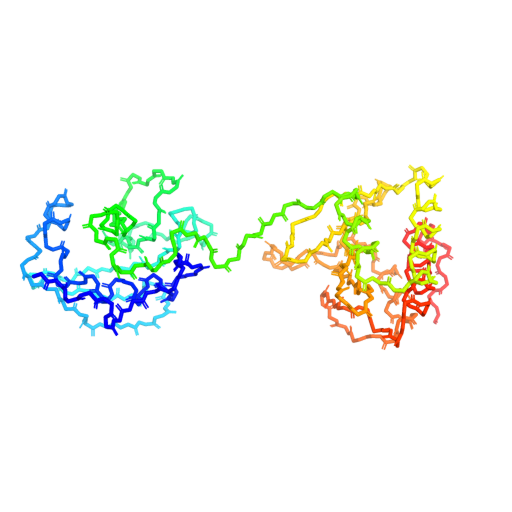.259 -11.663 1.00 93.31 195 GLY A N 1
ATOM 1625 C CA . GLY A 1 195 ? 16.579 10.424 -12.859 1.00 93.31 195 GLY A CA 1
ATOM 1626 C C . GLY A 1 195 ? 15.401 9.461 -12.751 1.00 93.31 195 GLY A C 1
ATOM 1627 O O . GLY A 1 195 ? 14.509 9.644 -11.918 1.00 93.31 195 GLY A O 1
ATOM 1628 N N . ILE A 1 196 ? 15.416 8.402 -13.553 1.00 96.81 196 ILE A N 1
ATOM 1629 C CA . ILE A 1 196 ? 14.418 7.326 -13.498 1.00 96.81 196 ILE A CA 1
ATOM 1630 C C . ILE A 1 196 ? 14.980 6.063 -12.843 1.00 96.81 196 ILE A C 1
ATOM 1632 O O . ILE A 1 196 ? 16.169 5.761 -12.935 1.00 96.81 196 ILE A O 1
ATOM 1636 N N . THR A 1 197 ? 14.102 5.301 -12.202 1.00 97.56 197 THR A N 1
ATOM 1637 C CA . THR A 1 197 ? 14.357 3.933 -11.747 1.00 97.56 197 THR A CA 1
ATOM 1638 C C . THR A 1 197 ? 13.332 3.002 -12.386 1.00 97.56 197 THR A C 1
ATOM 1640 O O . THR A 1 197 ? 12.308 3.443 -12.908 1.00 97.56 197 THR A O 1
ATOM 1643 N N . ALA A 1 198 ? 13.608 1.703 -12.395 1.00 97.88 198 ALA A N 1
ATOM 1644 C CA . ALA A 1 198 ? 12.657 0.720 -12.888 1.00 97.88 198 ALA A CA 1
ATOM 1645 C C . ALA A 1 198 ? 12.754 -0.567 -12.082 1.00 97.88 198 ALA A C 1
ATOM 1647 O O . ALA A 1 198 ? 13.793 -0.863 -11.484 1.00 97.88 198 ALA A O 1
ATOM 1648 N N . GLY A 1 199 ? 11.682 -1.342 -12.088 1.00 96.56 199 GLY A N 1
ATOM 1649 C CA . GLY A 1 199 ? 11.666 -2.655 -11.473 1.00 96.56 199 GLY A CA 1
ATOM 1650 C C . GLY A 1 199 ? 10.798 -3.628 -12.241 1.00 96.56 199 GLY A C 1
ATOM 1651 O O . GLY A 1 199 ? 9.999 -3.244 -13.095 1.00 96.56 199 GLY A O 1
ATOM 1652 N N . ILE A 1 200 ? 11.019 -4.902 -11.949 1.00 96.12 200 ILE A N 1
ATOM 1653 C CA . ILE A 1 200 ? 10.317 -6.015 -12.567 1.00 96.12 200 ILE A CA 1
ATOM 1654 C C . ILE A 1 200 ? 9.877 -7.005 -11.492 1.00 96.12 200 ILE A C 1
ATOM 1656 O O . ILE A 1 200 ? 10.646 -7.328 -10.581 1.00 96.12 200 ILE A O 1
ATOM 1660 N N . ALA A 1 201 ? 8.642 -7.489 -11.601 1.00 95.06 201 ALA A N 1
ATOM 1661 C CA . ALA A 1 201 ? 8.154 -8.639 -10.856 1.00 95.06 201 ALA A CA 1
ATOM 1662 C C . ALA A 1 201 ? 7.930 -9.804 -11.819 1.00 95.06 201 ALA A C 1
ATOM 1664 O O . ALA A 1 201 ? 7.211 -9.687 -12.808 1.00 95.06 201 ALA A O 1
ATOM 1665 N N . TYR A 1 202 ? 8.573 -10.931 -11.524 1.00 93.75 202 TYR A N 1
ATOM 1666 C CA . TYR A 1 202 ? 8.461 -12.154 -12.315 1.00 93.75 202 TYR A CA 1
ATOM 1667 C C . TYR A 1 202 ? 7.290 -13.021 -11.858 1.00 93.75 202 TYR A C 1
ATOM 1669 O O . TYR A 1 202 ? 6.788 -13.809 -12.650 1.00 93.75 202 TYR A O 1
ATOM 1677 N N . TYR A 1 203 ? 6.857 -12.863 -10.604 1.00 92.44 203 TYR A N 1
ATOM 1678 C CA . TYR A 1 203 ? 5.785 -13.649 -9.998 1.00 92.44 203 TYR A CA 1
ATOM 1679 C C . TYR A 1 203 ? 4.718 -12.746 -9.385 1.00 92.44 203 TYR A C 1
ATOM 1681 O O . TYR A 1 203 ? 5.030 -11.687 -8.831 1.00 92.44 203 TYR A O 1
ATOM 1689 N N . ASN A 1 204 ? 3.468 -13.202 -9.425 1.00 87.12 204 ASN A N 1
ATOM 1690 C CA . ASN A 1 204 ? 2.368 -12.604 -8.690 1.00 87.12 204 ASN A CA 1
ATOM 1691 C C . ASN A 1 204 ? 2.540 -12.878 -7.195 1.00 87.12 204 ASN A C 1
ATOM 1693 O O . ASN A 1 204 ? 2.319 -13.991 -6.728 1.00 87.12 204 ASN A O 1
ATOM 1697 N N . VAL A 1 205 ? 2.949 -11.853 -6.450 1.00 79.38 205 VAL A N 1
ATOM 1698 C CA . VAL A 1 205 ? 3.180 -11.933 -5.000 1.00 79.38 205 VAL A CA 1
ATOM 1699 C C . VAL A 1 205 ? 1.912 -11.745 -4.167 1.00 79.38 205 VAL A C 1
ATOM 1701 O O . VAL A 1 205 ? 1.968 -11.904 -2.954 1.00 79.38 205 VAL A O 1
ATOM 1704 N N . ASN A 1 206 ? 0.778 -11.434 -4.800 1.00 77.31 206 ASN A N 1
ATOM 1705 C CA . ASN A 1 206 ? -0.494 -11.180 -4.118 1.00 77.31 206 ASN A CA 1
ATOM 1706 C C . ASN A 1 206 ? -1.346 -12.449 -3.952 1.00 77.31 206 ASN A C 1
ATOM 1708 O O . ASN A 1 206 ? -2.469 -12.379 -3.464 1.00 77.31 206 ASN A O 1
ATOM 1712 N N . VAL A 1 207 ? -0.841 -13.609 -4.380 1.00 78.00 207 VAL A N 1
ATOM 1713 C CA . VAL A 1 207 ? -1.522 -14.901 -4.245 1.00 78.00 207 VAL A CA 1
ATOM 1714 C C . VAL A 1 207 ? -0.705 -15.848 -3.375 1.00 78.00 207 VAL A C 1
ATOM 1716 O O . VAL A 1 207 ? 0.527 -15.873 -3.434 1.00 78.00 207 VAL A O 1
ATOM 1719 N N . LYS A 1 208 ? -1.398 -16.656 -2.564 1.00 76.50 208 LYS A N 1
ATOM 1720 C CA . LYS A 1 208 ? -0.771 -17.723 -1.778 1.00 76.50 208 LYS A CA 1
ATOM 1721 C C . LYS A 1 208 ? -0.169 -18.742 -2.754 1.00 76.50 208 LYS A C 1
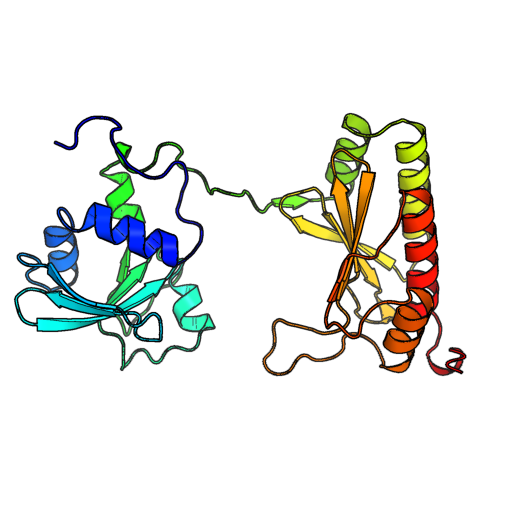ATOM 1723 O O . LYS A 1 208 ? -0.893 -19.306 -3.567 1.00 76.50 208 LYS A O 1
ATOM 1728 N N . SER A 1 209 ? 1.148 -18.941 -2.666 1.00 83.19 209 SER A N 1
ATOM 1729 C CA . SER A 1 209 ? 2.005 -19.581 -3.684 1.00 83.19 209 SER A CA 1
ATOM 1730 C C . SER A 1 209 ? 2.164 -18.730 -4.959 1.00 83.19 209 SER A C 1
ATOM 1732 O O . SER A 1 209 ? 1.347 -18.841 -5.878 1.00 83.19 209 SER A O 1
ATOM 1734 N N . PRO A 1 210 ? 3.228 -17.905 -5.041 1.00 87.75 210 PRO A N 1
ATOM 1735 C CA . PRO A 1 210 ? 3.456 -17.003 -6.166 1.00 87.75 210 PRO A CA 1
ATOM 1736 C C . PRO A 1 210 ? 3.495 -17.720 -7.519 1.00 87.75 210 PRO A C 1
ATOM 1738 O O . PRO A 1 210 ? 4.214 -18.702 -7.686 1.00 87.75 210 PRO A O 1
ATOM 1741 N N . GLN A 1 211 ? 2.748 -17.196 -8.492 1.00 88.31 211 GLN A N 1
ATOM 1742 C CA . GLN A 1 211 ? 2.672 -17.742 -9.853 1.00 88.31 211 GLN A CA 1
ATOM 1743 C C . GLN A 1 211 ? 3.498 -16.894 -10.823 1.00 88.31 211 GLN A C 1
ATOM 1745 O O . GLN A 1 211 ? 3.437 -15.667 -10.720 1.00 88.31 211 GLN A O 1
ATOM 1750 N N . PRO A 1 212 ? 4.266 -17.490 -11.752 1.00 92.56 212 PRO A N 1
ATOM 1751 C CA . PRO A 1 212 ? 5.056 -16.723 -12.706 1.00 92.56 212 PRO A CA 1
ATOM 1752 C C . PRO A 1 212 ? 4.148 -15.978 -13.691 1.00 92.56 212 PRO A C 1
ATOM 1754 O O . PRO A 1 212 ? 3.188 -16.542 -14.210 1.00 92.56 212 PRO A O 1
ATOM 1757 N N . TYR A 1 213 ? 4.470 -14.719 -13.983 1.00 92.81 213 TYR A N 1
ATOM 1758 C CA . TYR A 1 213 ? 3.757 -13.935 -14.995 1.00 92.81 213 TYR A CA 1
ATOM 1759 C C . TYR A 1 213 ? 4.230 -14.217 -16.427 1.00 92.81 213 TYR A C 1
ATOM 1761 O O . TYR A 1 213 ? 3.546 -13.886 -17.389 1.00 92.81 213 TYR A O 1
ATOM 1769 N N . LEU A 1 214 ? 5.429 -14.777 -16.587 1.00 93.50 214 LEU A N 1
ATOM 1770 C CA . LEU A 1 214 ? 6.031 -15.092 -17.880 1.00 93.50 214 LEU A CA 1
ATOM 1771 C C . LEU A 1 214 ? 6.504 -16.551 -17.883 1.00 93.50 214 LEU A C 1
ATOM 1773 O O . LEU A 1 214 ? 6.832 -17.081 -16.823 1.00 93.50 214 LEU A O 1
ATOM 1777 N N . PRO A 1 215 ? 6.618 -17.200 -19.056 1.00 93.69 215 PRO A N 1
ATOM 1778 C CA . PRO A 1 215 ? 7.280 -18.496 -19.165 1.00 93.69 215 PRO A CA 1
ATOM 1779 C C . PRO A 1 215 ? 8.673 -18.481 -18.521 1.00 93.69 215 PRO A C 1
ATOM 1781 O O . PRO A 1 215 ? 9.439 -17.541 -18.741 1.00 93.69 215 PRO A O 1
ATOM 1784 N N . GLU A 1 216 ? 9.036 -19.545 -17.800 1.00 92.12 216 GLU A N 1
ATOM 1785 C CA . GLU A 1 216 ? 10.300 -19.619 -17.042 1.00 92.12 216 GLU A CA 1
ATOM 1786 C C . GLU A 1 216 ? 11.539 -19.323 -17.905 1.00 92.12 216 GLU A C 1
ATOM 1788 O O . GLU A 1 216 ? 12.395 -18.539 -17.505 1.00 92.12 216 GLU A O 1
ATOM 1793 N N . LYS A 1 217 ? 11.578 -19.792 -19.162 1.00 93.12 217 LYS A N 1
ATOM 1794 C CA . LYS A 1 217 ? 12.665 -19.460 -20.107 1.00 93.12 217 LYS A CA 1
ATOM 1795 C C . LYS A 1 217 ? 12.859 -17.950 -20.321 1.00 93.12 217 LYS A C 1
ATOM 1797 O O . LYS A 1 217 ? 13.986 -17.491 -20.494 1.00 93.12 217 LYS A O 1
ATOM 1802 N N . LYS A 1 218 ? 11.778 -17.155 -20.315 1.00 93.94 218 LYS A N 1
ATOM 1803 C CA . LYS A 1 218 ? 11.856 -15.684 -20.420 1.00 93.94 218 LYS A CA 1
ATOM 1804 C C . LYS A 1 218 ? 12.405 -15.074 -19.139 1.00 93.94 218 LYS A C 1
ATOM 1806 O O . LYS A 1 218 ? 13.256 -14.190 -19.204 1.00 93.94 218 LYS A O 1
ATOM 1811 N N . ILE A 1 219 ? 11.944 -15.564 -17.988 1.00 94.38 219 ILE A N 1
ATOM 1812 C CA . ILE A 1 219 ? 12.423 -15.133 -16.669 1.00 94.38 219 ILE A CA 1
ATOM 1813 C C . ILE A 1 219 ? 13.931 -15.398 -16.552 1.00 94.38 219 ILE A C 1
ATOM 1815 O O . ILE A 1 219 ? 14.687 -14.502 -16.174 1.00 94.38 219 ILE A O 1
ATOM 1819 N N . GLU A 1 220 ? 14.384 -16.591 -16.935 1.00 93.19 220 GLU A N 1
ATOM 1820 C CA . GLU A 1 220 ? 15.798 -16.978 -16.953 1.00 93.19 220 GLU A CA 1
ATOM 1821 C C . GLU A 1 220 ? 16.628 -16.097 -17.890 1.00 93.19 220 GLU A C 1
ATOM 1823 O O . GLU A 1 220 ? 17.672 -15.586 -17.479 1.00 93.19 220 GLU A O 1
ATOM 1828 N N . ALA A 1 221 ? 16.150 -15.848 -19.113 1.00 94.94 221 ALA A N 1
ATOM 1829 C CA . ALA A 1 221 ? 16.826 -14.971 -20.067 1.00 94.94 221 ALA A CA 1
ATOM 1830 C C . ALA A 1 221 ? 16.999 -13.541 -19.521 1.00 94.94 221 ALA A C 1
ATOM 1832 O O . ALA A 1 221 ? 18.091 -12.971 -19.611 1.00 94.94 221 ALA A O 1
ATOM 1833 N N . ILE A 1 222 ? 15.955 -12.977 -18.899 1.00 95.31 222 ILE A N 1
ATOM 1834 C CA . ILE A 1 222 ? 16.016 -11.650 -18.270 1.00 95.31 222 ILE A CA 1
ATOM 1835 C C . ILE A 1 222 ? 17.006 -11.656 -17.098 1.00 95.31 222 ILE A C 1
ATOM 1837 O O . ILE A 1 222 ? 17.900 -10.810 -17.048 1.00 95.31 222 ILE A O 1
ATOM 1841 N N . ARG A 1 223 ? 16.905 -12.627 -16.181 1.00 94.69 223 ARG A N 1
ATOM 1842 C CA . ARG A 1 223 ? 17.800 -12.735 -15.014 1.00 94.69 223 ARG A CA 1
ATOM 1843 C C . ARG A 1 223 ? 19.261 -12.877 -15.423 1.00 94.69 223 ARG A C 1
ATOM 1845 O O . ARG A 1 223 ? 20.125 -12.215 -14.846 1.00 94.69 223 ARG A O 1
ATOM 1852 N N . LYS A 1 224 ? 19.540 -13.698 -16.438 1.00 93.88 224 LYS A N 1
ATOM 1853 C CA . LYS A 1 224 ? 20.885 -13.886 -16.989 1.00 93.88 224 LYS A CA 1
ATOM 1854 C C . LYS A 1 224 ? 21.434 -12.584 -17.565 1.00 93.88 224 LYS A C 1
ATOM 1856 O O . LYS A 1 224 ? 22.577 -12.229 -17.280 1.00 93.88 224 LYS A O 1
ATOM 1861 N N . PHE A 1 225 ? 20.625 -11.862 -18.341 1.00 95.25 225 PHE A N 1
ATOM 1862 C CA . PHE A 1 225 ? 21.013 -10.569 -18.901 1.00 95.25 225 PHE A CA 1
ATOM 1863 C C . PHE A 1 225 ? 21.308 -9.535 -17.805 1.00 95.25 225 PHE A C 1
ATOM 1865 O O . PHE A 1 225 ? 22.336 -8.857 -17.854 1.00 95.25 225 PHE A O 1
ATOM 1872 N N . LEU A 1 226 ? 20.445 -9.446 -16.792 1.00 95.06 226 LEU A N 1
ATOM 1873 C CA . LEU A 1 226 ? 20.594 -8.480 -15.705 1.00 95.06 226 LEU A CA 1
ATOM 1874 C C . LEU A 1 226 ? 21.663 -8.870 -14.674 1.00 95.06 226 LEU A C 1
ATOM 1876 O O . LEU A 1 226 ? 22.139 -8.003 -13.940 1.00 95.06 226 LEU A O 1
ATOM 1880 N N . LYS A 1 227 ? 22.084 -10.143 -14.655 1.00 92.31 227 LYS A N 1
ATOM 1881 C CA . LYS A 1 227 ? 22.992 -10.729 -13.652 1.00 92.31 227 LYS A CA 1
ATOM 1882 C C . LYS A 1 227 ? 22.465 -10.522 -12.229 1.00 92.31 227 LYS A C 1
ATOM 1884 O O . LYS A 1 227 ? 23.192 -10.095 -11.331 1.00 92.31 227 LYS A O 1
ATOM 1889 N N . GLU A 1 228 ? 21.176 -10.783 -12.041 1.00 80.50 228 GLU A N 1
ATOM 1890 C CA . GLU A 1 228 ? 20.450 -10.459 -10.812 1.00 80.50 228 GLU A CA 1
ATOM 1891 C C . GLU A 1 228 ? 20.021 -11.703 -10.015 1.00 80.50 228 GLU A C 1
ATOM 1893 O O . GLU A 1 228 ? 19.911 -12.797 -10.569 1.00 80.50 228 GLU A O 1
ATOM 1898 N N . PRO A 1 229 ? 19.821 -11.561 -8.688 1.00 74.19 229 PRO A N 1
ATOM 1899 C CA . PRO A 1 229 ? 19.472 -12.677 -7.812 1.00 74.19 229 PRO A CA 1
ATOM 1900 C C . PRO A 1 229 ? 18.094 -13.266 -8.144 1.00 74.19 229 PRO A C 1
ATOM 1902 O O . PRO A 1 229 ? 17.203 -12.566 -8.627 1.00 74.19 229 PRO A O 1
ATOM 1905 N N . THR A 1 230 ? 17.887 -14.537 -7.792 1.00 84.62 230 THR A N 1
ATOM 1906 C CA . THR A 1 230 ? 16.606 -15.256 -7.892 1.00 84.62 230 THR A CA 1
ATOM 1907 C C . THR A 1 230 ? 15.586 -14.732 -6.874 1.00 84.62 230 THR A C 1
ATOM 1909 O O . THR A 1 230 ? 15.252 -15.376 -5.885 1.00 84.62 230 THR A O 1
ATOM 1912 N N . LYS A 1 231 ? 15.093 -13.514 -7.108 1.00 89.62 231 LYS A N 1
ATOM 1913 C CA . LYS A 1 231 ? 14.004 -12.880 -6.354 1.00 89.62 231 LYS A CA 1
ATOM 1914 C C . LYS A 1 231 ? 12.696 -12.952 -7.137 1.00 89.62 231 LYS A C 1
ATOM 1916 O O . LYS A 1 231 ? 12.710 -13.046 -8.367 1.00 89.62 231 LYS A O 1
ATOM 1921 N N . LEU A 1 232 ? 11.571 -12.862 -6.424 1.00 91.44 232 LEU A N 1
ATOM 1922 C CA . LEU A 1 232 ? 10.240 -12.766 -7.036 1.00 91.44 232 LEU A CA 1
ATOM 1923 C C . LEU A 1 232 ? 10.070 -11.449 -7.810 1.00 91.44 232 LEU A C 1
ATOM 1925 O O . LEU A 1 232 ? 9.456 -11.429 -8.872 1.00 91.44 232 LEU A O 1
ATOM 1929 N N . TRP A 1 233 ? 10.667 -10.372 -7.296 1.00 93.81 233 TRP A N 1
ATOM 1930 C CA . TRP A 1 233 ? 10.738 -9.053 -7.917 1.00 93.81 233 TRP A CA 1
ATOM 1931 C C . TRP A 1 233 ? 11.987 -8.301 -7.442 1.00 93.81 233 TRP A C 1
ATOM 1933 O O . TRP A 1 233 ? 12.562 -8.633 -6.398 1.00 93.81 233 TRP A O 1
ATOM 1943 N N . HIS A 1 234 ? 12.424 -7.293 -8.196 1.00 93.69 234 HIS A N 1
ATOM 1944 C CA . HIS A 1 234 ? 13.482 -6.372 -7.772 1.00 93.69 234 HIS A CA 1
ATOM 1945 C C . HIS A 1 234 ? 13.481 -5.078 -8.601 1.00 93.69 234 HIS A C 1
ATOM 1947 O O . HIS A 1 234 ? 12.935 -5.015 -9.702 1.00 93.69 234 HIS A O 1
ATOM 1953 N N . TYR A 1 235 ? 14.162 -4.053 -8.083 1.00 95.69 235 TYR A N 1
ATOM 1954 C CA . TYR A 1 235 ? 14.605 -2.920 -8.894 1.00 95.69 235 TYR A CA 1
ATOM 1955 C C . TYR A 1 235 ? 15.766 -3.339 -9.797 1.00 95.69 235 TYR A C 1
ATOM 1957 O O . TYR A 1 235 ? 16.654 -4.078 -9.363 1.00 95.69 235 TYR A O 1
ATOM 1965 N N . ILE A 1 236 ? 15.758 -2.861 -11.037 1.00 96.38 236 ILE A N 1
ATOM 1966 C CA . ILE A 1 236 ? 16.807 -3.103 -12.026 1.00 96.38 236 ILE A CA 1
ATOM 1967 C C . ILE A 1 236 ? 17.999 -2.215 -11.679 1.00 96.38 236 ILE A C 1
ATOM 1969 O O . ILE A 1 236 ? 17.889 -0.986 -11.652 1.00 96.38 236 ILE A O 1
ATOM 1973 N N . LYS A 1 237 ? 19.159 -2.820 -11.419 1.00 95.44 237 LYS A N 1
ATOM 1974 C CA . LYS A 1 237 ? 20.373 -2.050 -11.115 1.00 95.44 237 LYS A CA 1
ATOM 1975 C C . LYS A 1 237 ? 20.887 -1.345 -12.369 1.00 95.44 237 LYS A C 1
ATOM 1977 O O . LYS A 1 237 ? 21.174 -2.001 -13.367 1.00 95.44 237 LYS A O 1
ATOM 1982 N N . ALA A 1 238 ? 21.094 -0.035 -12.305 1.00 95.50 238 ALA A N 1
ATOM 1983 C CA . ALA A 1 238 ? 21.745 0.755 -13.351 1.00 95.50 238 ALA A CA 1
ATOM 1984 C C . ALA A 1 238 ? 22.512 1.927 -12.724 1.00 95.50 238 ALA A C 1
ATOM 1986 O O . ALA A 1 238 ? 22.109 2.439 -11.680 1.00 95.50 238 ALA A O 1
ATOM 1987 N N . LYS A 1 239 ? 23.625 2.340 -13.339 1.00 94.19 239 LYS A N 1
ATOM 1988 C CA . LYS A 1 239 ? 24.455 3.455 -12.855 1.00 94.19 239 LYS A CA 1
ATOM 1989 C C . LYS A 1 239 ? 23.876 4.818 -13.220 1.00 94.19 239 LYS A C 1
ATOM 1991 O O . LYS A 1 239 ? 24.146 5.793 -12.527 1.00 94.19 239 LYS A O 1
ATOM 1996 N N . ASN A 1 240 ? 23.134 4.889 -14.321 1.00 94.44 240 ASN A N 1
ATOM 1997 C CA . ASN A 1 240 ? 22.540 6.110 -14.852 1.00 94.44 240 ASN A CA 1
ATOM 1998 C C . ASN A 1 240 ? 21.326 5.791 -15.744 1.00 94.44 240 ASN A C 1
ATOM 2000 O O . ASN A 1 240 ? 21.035 4.626 -16.039 1.00 94.44 240 ASN A O 1
ATOM 2004 N N . THR A 1 241 ? 20.636 6.845 -16.181 1.00 95.38 241 THR A N 1
ATOM 2005 C CA . THR A 1 241 ? 19.454 6.771 -17.049 1.00 95.38 241 THR A CA 1
ATOM 2006 C C . THR A 1 241 ? 19.745 6.060 -18.375 1.00 95.38 241 THR A C 1
ATOM 2008 O O . THR A 1 241 ? 18.941 5.244 -18.814 1.00 95.38 241 THR A O 1
ATOM 2011 N N . GLU A 1 242 ? 20.905 6.288 -18.998 1.00 96.25 242 GLU A N 1
ATOM 2012 C CA . GLU A 1 242 ? 21.276 5.636 -20.262 1.00 96.25 242 GLU A CA 1
ATOM 2013 C C . GLU A 1 242 ? 21.350 4.111 -20.141 1.00 96.25 242 GLU A C 1
ATOM 2015 O O . GLU A 1 242 ? 20.717 3.386 -20.914 1.00 96.25 242 GLU A O 1
ATOM 2020 N N . GLU A 1 243 ? 22.086 3.622 -19.140 1.00 97.19 243 GLU A N 1
ATOM 2021 C CA . GLU A 1 243 ? 22.227 2.193 -18.871 1.00 97.19 243 GLU A CA 1
ATOM 2022 C C . GLU A 1 243 ? 20.866 1.568 -18.547 1.00 97.19 243 GLU A C 1
ATOM 2024 O O . GLU A 1 243 ? 20.556 0.473 -19.025 1.00 97.19 243 GLU A O 1
ATOM 2029 N N . LEU A 1 244 ? 20.031 2.268 -17.770 1.00 98.00 244 LEU A N 1
ATOM 2030 C CA . LEU A 1 244 ? 18.697 1.785 -17.434 1.00 98.00 244 LEU A CA 1
ATOM 2031 C C . LEU A 1 244 ? 17.818 1.648 -18.680 1.00 98.00 244 LEU A C 1
ATOM 2033 O O . LEU A 1 244 ? 17.209 0.599 -18.885 1.00 98.00 244 LEU A O 1
ATOM 2037 N N . LEU A 1 245 ? 17.783 2.669 -19.540 1.00 97.94 245 LEU A N 1
ATOM 2038 C CA . LEU A 1 245 ? 17.010 2.639 -20.782 1.00 97.94 245 LEU A CA 1
ATOM 2039 C C . LEU A 1 245 ? 17.510 1.549 -21.738 1.00 97.94 245 LEU A C 1
ATOM 2041 O O . LEU A 1 245 ? 16.699 0.904 -22.402 1.00 97.94 245 LEU A O 1
ATOM 2045 N N . HIS A 1 246 ? 18.822 1.301 -21.802 1.00 97.81 246 HIS A N 1
ATOM 2046 C CA . HIS A 1 246 ? 19.375 0.177 -22.561 1.00 97.81 246 HIS A CA 1
ATOM 2047 C C . HIS A 1 246 ? 18.873 -1.171 -22.024 1.00 97.81 246 HIS A C 1
ATOM 2049 O O . HIS A 1 246 ? 18.392 -2.004 -22.795 1.00 97.81 246 HIS A O 1
ATOM 2055 N N . LYS A 1 247 ? 18.920 -1.373 -20.700 1.00 98.25 247 LYS A N 1
ATOM 2056 C CA . LYS A 1 247 ? 18.420 -2.601 -20.067 1.00 98.25 247 LYS A CA 1
ATOM 2057 C C . LYS A 1 247 ? 16.925 -2.793 -20.293 1.00 98.25 247 LYS A C 1
ATOM 2059 O O . LYS A 1 247 ? 16.516 -3.888 -20.661 1.00 98.25 247 LYS A O 1
ATOM 2064 N N . LEU A 1 248 ? 16.126 -1.737 -20.144 1.00 98.31 248 LEU A N 1
ATOM 2065 C CA . LEU A 1 248 ? 14.684 -1.779 -20.393 1.00 98.31 248 LEU A CA 1
ATOM 2066 C C . LEU A 1 248 ? 14.364 -2.187 -21.832 1.00 98.31 248 LEU A C 1
ATOM 2068 O O . LEU A 1 248 ? 13.543 -3.079 -22.027 1.00 98.31 248 LEU A O 1
ATOM 2072 N N . LYS A 1 249 ? 15.048 -1.609 -22.830 1.00 97.75 249 LYS A N 1
ATOM 2073 C CA . LYS A 1 249 ? 14.898 -2.024 -24.236 1.00 97.75 249 LYS A CA 1
ATOM 2074 C C . LYS A 1 249 ? 15.176 -3.514 -24.408 1.00 97.75 249 LYS A C 1
ATOM 2076 O O . LYS A 1 249 ? 14.386 -4.208 -25.037 1.00 97.75 249 LYS A O 1
ATOM 2081 N N . LYS A 1 250 ? 16.250 -4.023 -23.795 1.00 97.56 250 LYS A N 1
ATOM 2082 C CA . LYS A 1 250 ? 16.598 -5.439 -23.923 1.00 97.56 250 LYS A CA 1
ATOM 2083 C C . LYS A 1 250 ? 15.596 -6.369 -23.237 1.00 97.56 250 LYS A C 1
ATOM 2085 O O . LYS A 1 250 ? 15.288 -7.430 -23.769 1.00 97.56 250 LYS A O 1
ATOM 2090 N N . ILE A 1 251 ? 15.066 -5.970 -22.082 1.00 97.25 251 ILE A N 1
ATOM 2091 C CA . ILE A 1 251 ? 13.995 -6.705 -21.396 1.00 97.25 251 ILE A CA 1
ATOM 2092 C C . ILE A 1 251 ? 12.741 -6.752 -22.274 1.00 97.25 251 ILE A C 1
ATOM 2094 O O . ILE A 1 251 ? 12.177 -7.826 -22.450 1.00 97.25 251 ILE A O 1
ATOM 2098 N N . ILE A 1 252 ? 12.339 -5.618 -22.860 1.00 96.88 252 ILE A N 1
ATOM 2099 C CA . ILE A 1 252 ? 11.195 -5.537 -23.781 1.00 96.88 252 ILE A CA 1
ATOM 2100 C C . ILE A 1 252 ? 11.385 -6.505 -24.956 1.00 96.88 252 ILE A C 1
ATOM 2102 O O . ILE A 1 252 ? 10.501 -7.315 -25.218 1.00 96.88 252 ILE A O 1
ATOM 2106 N N . GLU A 1 253 ? 12.564 -6.505 -25.589 1.00 95.50 253 GLU A N 1
ATOM 2107 C CA . GLU A 1 253 ? 12.893 -7.451 -26.665 1.00 95.50 253 GLU A CA 1
ATOM 2108 C C . GLU A 1 253 ? 12.734 -8.917 -26.225 1.00 95.50 253 GLU A C 1
ATOM 2110 O O . GLU A 1 253 ? 12.140 -9.715 -26.946 1.00 95.50 253 GLU A O 1
ATOM 2115 N N . ILE A 1 254 ? 13.236 -9.283 -25.038 1.00 95.81 254 ILE A N 1
ATOM 2116 C CA . ILE A 1 254 ? 13.127 -10.652 -24.505 1.00 95.81 254 ILE A CA 1
ATOM 2117 C C . ILE A 1 254 ? 11.661 -11.031 -24.243 1.00 95.81 254 ILE A C 1
ATOM 2119 O O . ILE A 1 254 ? 11.247 -12.152 -24.551 1.00 95.81 254 ILE A O 1
ATOM 2123 N N . ILE A 1 255 ? 10.867 -10.113 -23.683 1.00 95.25 255 ILE A N 1
ATOM 2124 C CA . ILE A 1 255 ? 9.448 -10.353 -23.393 1.00 95.25 255 ILE A CA 1
ATOM 2125 C C . ILE A 1 255 ? 8.658 -10.544 -24.687 1.00 95.25 255 ILE A C 1
ATOM 2127 O O . ILE A 1 255 ? 7.812 -11.434 -24.746 1.00 95.25 255 ILE A O 1
ATOM 2131 N N . GLU A 1 256 ? 8.944 -9.778 -25.734 1.00 93.06 256 GLU A N 1
ATOM 2132 C CA . GLU A 1 256 ? 8.226 -9.889 -27.006 1.00 93.06 256 GLU A CA 1
ATOM 2133 C C . GLU A 1 256 ? 8.691 -11.058 -27.878 1.00 93.06 256 GLU A C 1
ATOM 2135 O O . GLU A 1 256 ? 7.915 -11.563 -28.695 1.00 93.06 256 GLU A O 1
ATOM 2140 N N . MET A 1 257 ? 9.931 -11.522 -27.706 1.00 92.19 257 MET A N 1
ATOM 2141 C CA . MET A 1 257 ? 10.473 -12.609 -28.514 1.00 92.19 257 MET A CA 1
ATOM 2142 C C . MET A 1 257 ? 9.700 -13.923 -28.285 1.00 92.19 257 MET A C 1
ATOM 2144 O O . MET A 1 257 ? 9.372 -14.262 -27.141 1.00 92.19 257 MET A O 1
ATOM 2148 N N . PRO A 1 258 ? 9.392 -14.696 -29.344 1.00 88.81 258 PRO A N 1
ATOM 2149 C CA . PRO A 1 258 ? 8.820 -16.032 -29.197 1.00 88.81 258 PRO A CA 1
ATOM 2150 C C . PRO A 1 258 ? 9.703 -16.933 -28.325 1.00 88.81 258 PRO A C 1
ATOM 2152 O O . PRO A 1 258 ? 10.929 -16.906 -28.436 1.00 88.81 258 PRO A O 1
ATOM 2155 N N . THR A 1 259 ? 9.089 -17.719 -27.436 1.00 86.62 259 THR A N 1
ATOM 2156 C CA . THR A 1 259 ? 9.819 -18.504 -26.424 1.00 86.62 259 THR A CA 1
ATOM 2157 C C . THR A 1 259 ? 10.752 -19.553 -27.040 1.00 86.62 259 THR A C 1
ATOM 2159 O O . THR A 1 259 ? 11.795 -19.865 -26.474 1.00 86.62 259 THR A O 1
ATOM 2162 N N . ASP A 1 260 ? 10.389 -20.081 -28.205 1.00 82.81 260 ASP A N 1
ATOM 2163 C CA . ASP A 1 260 ? 11.153 -21.028 -29.024 1.00 82.81 260 ASP A CA 1
ATOM 2164 C C . ASP A 1 260 ? 12.421 -20.423 -29.645 1.00 82.81 260 ASP A C 1
ATOM 2166 O O . ASP A 1 260 ? 13.335 -21.162 -29.996 1.00 82.81 260 ASP A O 1
ATOM 2170 N N . LYS A 1 261 ? 12.501 -19.090 -29.733 1.00 81.44 261 LYS A N 1
ATOM 2171 C CA . LYS A 1 261 ? 13.651 -18.352 -30.279 1.00 81.44 261 LYS A CA 1
ATOM 2172 C C . LYS A 1 261 ? 14.584 -17.794 -29.201 1.00 81.44 261 LYS A C 1
ATOM 2174 O O . LYS A 1 261 ? 15.516 -17.060 -29.519 1.00 81.44 261 LYS A O 1
ATOM 2179 N N . LEU A 1 262 ? 14.320 -18.088 -27.927 1.00 82.38 262 LEU A N 1
ATOM 2180 C CA . LEU A 1 262 ? 15.202 -17.712 -26.823 1.00 82.38 262 LEU A CA 1
ATOM 2181 C C . LEU A 1 262 ? 16.331 -18.731 -26.696 1.00 82.38 262 LEU A C 1
ATOM 2183 O O . LEU A 1 262 ? 16.117 -19.834 -26.192 1.00 82.38 262 LEU A O 1
ATOM 2187 N N . ASP A 1 263 ? 17.538 -18.324 -27.083 1.00 68.06 263 ASP A N 1
ATOM 2188 C CA . ASP A 1 263 ? 18.758 -19.057 -26.753 1.00 68.06 263 ASP A CA 1
ATOM 2189 C C . ASP A 1 263 ? 19.052 -18.903 -25.258 1.00 68.06 263 ASP A C 1
ATOM 2191 O O . ASP A 1 263 ? 19.676 -17.941 -24.797 1.00 68.06 263 ASP A O 1
ATOM 2195 N N . VAL A 1 264 ? 18.567 -19.867 -24.479 1.00 59.22 264 VAL A N 1
ATOM 2196 C CA . VAL A 1 264 ? 18.932 -20.036 -23.072 1.00 59.22 264 VAL A CA 1
ATOM 2197 C C . VAL A 1 264 ? 19.985 -21.146 -23.007 1.00 59.22 264 VAL A C 1
ATOM 2199 O O . VAL A 1 264 ? 19.661 -22.302 -22.752 1.00 59.22 264 VAL A O 1
ATOM 2202 N N . CYS A 1 265 ? 21.240 -20.806 -23.318 1.00 45.72 265 CYS A N 1
ATOM 2203 C CA . CYS A 1 265 ? 22.413 -21.643 -23.021 1.00 45.72 265 CYS A CA 1
ATOM 2204 C C . CYS A 1 265 ? 23.167 -21.089 -21.821 1.00 45.72 265 CYS A C 1
ATOM 2206 O O . CYS A 1 265 ? 23.527 -19.893 -21.880 1.00 45.72 265 CYS A O 1
#